Protein AF-A0A6A6Y4G5-F1 (afdb_monomer_lite)

Foldseek 3Di:
DPDDPPFDKDKAKFFDFDPPDDQQFAAFVKGGFGPDMDIDIDTDDDLVPDPPQDFFQVNCVFFVDHDDDDDFPDQALVQVLDDCSCVPGVQVVVQVVNCVRNVDPTDGALEAADADEEPPQNVDRNDMHTYPPPQNVVVVPDDQQHHYYWQSDVVTHDHDDRFAWFSADPVLLLCCCCFRHPVSVVVCVQLNVQVVCVVVVHPDPDDRDDDDDDDDDDDNDDDDHDDDDGGGVVVADPVQWDKTWHWHAGPHDPVRTDIGIITTGHDDDPDDD

Radius of gyration: 19.54 Å; chains: 1; bounding box: 45×50×66 Å

Sequence (273 aa):
MTAAAVLHQAVLRFGVPDTSISVEERGLYAFPANKDVEEFDFQLRDARTSPEILPGMAGLDAQGFAFVKHKSALQDSKDWLTGHNVEKTYIPEIEKLACEVTGGKRAVVMDASFRLKPADDQIQLDWYRRRGDAIDDQVALLPKNVTAVYGREVGAAIEPARQAHIDYTCQGMRDTARYRRQDIYDMCKKTMEAEDAVARGEKHSKEVPRYAAFSAWRPLSTVRRDPIAVCDSRSVKADDYAKVLYRAVSDITGSREYHLEAAWLSPPGEKSD

Structure (mmCIF, N/CA/C/O backbone):
data_AF-A0A6A6Y4G5-F1
#
_entry.id   AF-A0A6A6Y4G5-F1
#
loop_
_atom_site.group_PDB
_atom_site.id
_atom_site.type_symbol
_atom_site.label_atom_id
_atom_site.label_alt_id
_atom_site.label_comp_id
_atom_site.label_asym_id
_atom_site.label_entity_id
_atom_site.label_seq_id
_atom_site.pdbx_PDB_ins_code
_atom_site.Cartn_x
_atom_site.Cartn_y
_atom_site.Cartn_z
_atom_site.occupancy
_atom_site.B_iso_or_equiv
_atom_site.auth_seq_id
_atom_site.auth_comp_id
_atom_site.auth_asym_id
_atom_site.auth_atom_id
_atom_site.pdbx_PDB_model_num
ATOM 1 N N . MET A 1 1 ? -12.724 -12.710 -38.785 1.00 37.41 1 MET A N 1
ATOM 2 C CA . MET A 1 1 ? -11.515 -13.214 -38.105 1.00 37.41 1 MET A CA 1
ATOM 3 C C . MET A 1 1 ? -11.432 -12.523 -36.758 1.00 37.41 1 MET A C 1
ATOM 5 O O . MET A 1 1 ? -11.146 -11.335 -36.714 1.00 37.41 1 MET A O 1
ATOM 9 N N . THR A 1 2 ? -11.794 -13.211 -35.681 1.00 42.34 2 THR A N 1
ATOM 10 C CA . THR A 1 2 ? -11.554 -12.725 -34.318 1.00 42.34 2 THR A CA 1
ATOM 11 C C . THR A 1 2 ? -10.047 -12.720 -34.096 1.00 42.34 2 THR A C 1
ATOM 13 O O . THR A 1 2 ? -9.415 -13.764 -34.250 1.00 42.34 2 THR A O 1
ATOM 16 N N . ALA A 1 3 ? -9.461 -11.554 -33.818 1.00 45.66 3 ALA A N 1
ATOM 17 C CA . ALA A 1 3 ? -8.062 -11.475 -33.415 1.00 45.66 3 ALA A CA 1
ATOM 18 C C . ALA A 1 3 ? -7.845 -12.447 -32.247 1.00 45.66 3 ALA A C 1
ATOM 20 O O . ALA A 1 3 ? -8.633 -12.443 -31.299 1.00 45.66 3 ALA A O 1
ATOM 21 N N . ALA A 1 4 ? -6.839 -13.319 -32.348 1.00 53.00 4 ALA A N 1
ATOM 22 C CA . ALA A 1 4 ? -6.474 -14.197 -31.246 1.00 53.00 4 ALA A CA 1
ATOM 23 C C . ALA A 1 4 ? -6.226 -13.328 -30.005 1.00 53.00 4 ALA A C 1
ATOM 25 O O . ALA A 1 4 ? -5.526 -12.316 -30.093 1.00 53.00 4 ALA A O 1
ATOM 26 N N . ALA A 1 5 ? -6.847 -13.682 -28.878 1.00 60.88 5 ALA A N 1
ATOM 27 C CA . ALA A 1 5 ? -6.634 -12.965 -27.632 1.00 60.88 5 ALA A CA 1
ATOM 28 C C . ALA A 1 5 ? -5.136 -13.009 -27.303 1.00 60.88 5 ALA A C 1
ATOM 30 O O . ALA A 1 5 ? -4.550 -14.088 -27.221 1.00 60.88 5 ALA A O 1
ATOM 31 N N . VAL A 1 6 ? -4.507 -11.841 -27.163 1.00 62.28 6 VAL A N 1
ATOM 32 C CA . VAL A 1 6 ? -3.118 -11.759 -26.709 1.00 62.28 6 VAL A CA 1
ATOM 33 C C . VAL A 1 6 ? -3.096 -12.261 -25.270 1.00 62.28 6 VAL A C 1
ATOM 35 O O . VAL A 1 6 ? -3.632 -11.612 -24.374 1.00 62.28 6 VAL A O 1
ATOM 38 N N . LEU A 1 7 ? -2.511 -13.438 -25.058 1.00 67.88 7 LEU A N 1
ATOM 39 C CA . LEU A 1 7 ? -2.254 -13.956 -23.722 1.00 67.88 7 LEU A CA 1
ATOM 40 C C . LEU A 1 7 ? -1.047 -13.207 -23.165 1.00 67.88 7 LEU A C 1
ATOM 42 O O . LEU A 1 7 ? 0.076 -13.372 -23.638 1.00 67.88 7 LEU A O 1
ATOM 46 N N . HIS A 1 8 ? -1.292 -12.347 -22.184 1.00 79.56 8 HIS A N 1
ATOM 47 C CA . HIS A 1 8 ? -0.225 -11.719 -21.421 1.00 79.56 8 HIS A CA 1
ATOM 48 C C . HIS A 1 8 ? 0.288 -12.719 -20.379 1.00 79.56 8 HIS A C 1
ATOM 50 O O . HIS A 1 8 ? -0.502 -13.435 -19.769 1.00 79.56 8 HIS A O 1
ATOM 56 N N . GLN A 1 9 ? 1.601 -12.775 -20.181 1.00 84.88 9 GLN A N 1
ATOM 57 C CA . GLN A 1 9 ? 2.240 -13.599 -19.155 1.00 84.88 9 GLN A CA 1
ATOM 58 C C . GLN A 1 9 ? 3.035 -12.707 -18.206 1.00 84.88 9 GLN A C 1
ATOM 60 O O . GLN A 1 9 ? 3.539 -11.660 -18.620 1.00 84.88 9 GLN A O 1
ATOM 65 N N . ALA A 1 10 ? 3.130 -13.115 -16.946 1.00 86.81 10 ALA A N 1
ATOM 66 C CA . ALA A 1 10 ? 4.009 -12.501 -15.964 1.00 86.81 10 ALA A CA 1
ATOM 67 C C . ALA A 1 10 ? 4.611 -13.562 -15.051 1.00 86.81 10 ALA A C 1
ATOM 69 O O . ALA A 1 10 ? 3.960 -14.553 -14.731 1.00 86.81 10 ALA A O 1
ATOM 70 N N . VAL A 1 11 ? 5.831 -13.294 -14.601 1.00 89.00 11 VAL A N 1
ATOM 71 C CA . VAL A 1 11 ? 6.476 -14.044 -13.529 1.00 89.00 11 VAL A CA 1
ATOM 72 C C . VAL A 1 11 ? 6.072 -13.390 -12.212 1.00 89.00 11 VAL A C 1
ATOM 74 O O . VAL A 1 11 ? 6.372 -12.212 -11.997 1.00 89.00 11 VAL A O 1
ATOM 77 N N . LEU A 1 12 ? 5.370 -14.124 -11.350 1.00 89.12 12 LEU A N 1
ATOM 78 C CA . LEU A 1 12 ? 5.083 -13.685 -9.984 1.00 89.12 12 LEU A CA 1
ATOM 79 C C . LEU A 1 12 ? 6.076 -14.335 -9.030 1.00 89.12 12 LEU A C 1
ATOM 81 O O . LEU A 1 12 ? 6.267 -15.550 -9.065 1.00 89.12 12 LEU A O 1
ATOM 85 N N . ARG A 1 13 ? 6.682 -13.515 -8.170 1.00 91.62 13 ARG A N 1
ATOM 86 C CA . ARG A 1 13 ? 7.620 -13.961 -7.145 1.00 91.62 13 ARG A CA 1
ATOM 87 C C . ARG A 1 13 ? 6.932 -14.044 -5.789 1.00 91.62 13 ARG A C 1
ATOM 89 O O . ARG A 1 13 ? 6.281 -13.093 -5.348 1.00 91.62 13 ARG A O 1
ATOM 96 N N . PHE A 1 14 ? 7.135 -15.172 -5.131 1.00 92.25 14 PHE A N 1
ATOM 97 C CA . PHE A 1 14 ? 6.796 -15.425 -3.742 1.00 92.25 14 PHE A CA 1
ATOM 98 C C . PHE A 1 14 ? 8.095 -15.563 -2.957 1.00 92.25 14 PHE A C 1
ATOM 100 O O . PHE A 1 14 ? 9.066 -16.111 -3.468 1.00 92.25 14 PHE A O 1
ATOM 107 N N . GLY A 1 15 ? 8.139 -15.043 -1.739 1.00 89.38 15 GLY A N 1
ATOM 108 C CA . GLY A 1 15 ? 9.397 -14.791 -1.053 1.00 89.38 15 GLY A CA 1
ATOM 109 C C . GLY A 1 15 ? 9.270 -15.154 0.405 1.00 89.38 15 GLY A C 1
ATOM 110 O O . GLY A 1 15 ? 8.241 -14.898 1.036 1.00 89.38 15 GLY A O 1
ATOM 111 N N . VAL A 1 16 ? 10.329 -15.748 0.939 1.00 91.12 16 VAL A N 1
ATOM 112 C CA . VAL A 1 16 ? 10.482 -15.982 2.370 1.00 91.12 16 VAL A CA 1
ATOM 113 C C . VAL A 1 16 ? 11.289 -14.811 2.927 1.00 91.12 16 VAL A C 1
ATOM 115 O O . VAL A 1 16 ? 12.450 -14.647 2.539 1.00 91.12 16 VAL A O 1
ATOM 118 N N . PRO A 1 17 ? 10.715 -13.972 3.808 1.00 92.44 17 PRO A N 1
ATOM 119 C CA . PRO A 1 17 ? 11.427 -12.813 4.327 1.00 92.44 17 PRO A CA 1
ATOM 120 C C . PRO A 1 17 ? 12.627 -13.251 5.170 1.00 92.44 17 PRO A C 1
ATOM 122 O O . PRO A 1 17 ? 12.515 -14.139 6.020 1.00 92.44 17 PRO A O 1
ATOM 125 N N . ASP A 1 18 ? 13.775 -12.608 4.970 1.00 92.44 18 ASP A N 1
ATOM 126 C CA . ASP A 1 18 ? 14.923 -12.773 5.855 1.00 92.44 18 ASP A CA 1
ATOM 127 C C . ASP A 1 18 ? 14.685 -12.017 7.167 1.00 92.44 18 ASP A C 1
ATOM 129 O O . ASP A 1 18 ? 14.734 -10.787 7.235 1.00 92.44 18 ASP A O 1
ATOM 133 N N . THR A 1 19 ? 14.407 -12.776 8.225 1.00 89.81 19 THR A N 1
ATOM 134 C CA . THR A 1 19 ? 14.166 -12.250 9.572 1.00 89.81 19 THR A CA 1
ATOM 135 C C . THR A 1 19 ? 15.447 -12.065 10.385 1.00 89.81 19 THR A C 1
ATOM 137 O O . THR A 1 19 ? 15.359 -11.691 11.554 1.00 89.81 19 THR A O 1
ATOM 140 N N . SER A 1 20 ? 16.626 -12.360 9.824 1.00 93.06 20 SER A N 1
ATOM 141 C CA . SER A 1 20 ? 17.906 -12.173 10.521 1.00 93.06 20 SER A CA 1
ATOM 142 C C . SER A 1 20 ? 18.299 -10.698 10.648 1.00 93.06 20 SER A C 1
ATOM 144 O O . SER A 1 20 ? 19.000 -10.333 11.590 1.00 93.06 20 SER A O 1
ATOM 146 N N . ILE A 1 21 ? 17.799 -9.847 9.747 1.00 91.62 21 ILE A N 1
ATOM 147 C CA . ILE A 1 21 ? 18.033 -8.403 9.745 1.00 91.62 21 ILE A CA 1
ATOM 148 C C . ILE A 1 21 ? 16.872 -7.708 10.452 1.00 91.62 21 ILE A C 1
ATOM 150 O O . ILE A 1 21 ? 15.707 -7.812 10.044 1.00 91.62 21 ILE A O 1
ATOM 154 N N . SER A 1 22 ? 17.177 -6.950 11.504 1.00 94.38 22 SER A N 1
ATOM 155 C CA . SER A 1 22 ? 16.136 -6.268 12.268 1.00 94.38 22 SER A CA 1
ATOM 156 C C . SER A 1 22 ? 15.461 -5.159 11.452 1.00 94.38 22 SER A C 1
ATOM 158 O O . SER A 1 22 ? 16.017 -4.600 10.507 1.00 94.38 22 SER A O 1
ATOM 160 N N . VAL A 1 23 ? 14.230 -4.797 11.824 1.00 95.06 23 VAL A N 1
ATOM 161 C CA . VAL A 1 23 ? 13.524 -3.654 11.215 1.00 95.06 23 VAL A CA 1
ATOM 162 C C . VAL A 1 23 ? 14.280 -2.331 11.394 1.00 95.06 23 VAL A C 1
ATOM 164 O O . VAL A 1 23 ? 14.194 -1.464 10.530 1.00 95.06 23 VAL A O 1
ATOM 167 N N . GLU A 1 24 ? 15.079 -2.210 12.456 1.00 94.75 24 GLU A N 1
ATOM 168 C CA . GLU A 1 24 ? 15.862 -1.010 12.770 1.00 94.75 24 GLU A CA 1
ATOM 169 C C . GLU A 1 24 ? 17.101 -0.832 11.891 1.00 94.75 24 GLU A C 1
ATOM 171 O O . GLU A 1 24 ? 17.617 0.275 11.760 1.00 94.75 24 GLU A O 1
ATOM 176 N N . GLU A 1 25 ? 17.577 -1.899 11.256 1.00 94.69 25 GLU A N 1
ATOM 177 C CA . GLU A 1 25 ? 18.723 -1.851 10.339 1.00 94.69 25 GLU A CA 1
ATOM 178 C C . GLU A 1 25 ? 18.313 -1.528 8.896 1.00 94.69 25 GLU A C 1
ATOM 180 O O . GLU A 1 25 ? 19.158 -1.255 8.038 1.00 94.69 25 GLU A O 1
ATOM 185 N N . ARG A 1 26 ? 17.007 -1.544 8.617 1.00 94.44 26 ARG A N 1
ATOM 186 C CA . ARG A 1 26 ? 16.435 -1.328 7.288 1.00 94.44 26 ARG A CA 1
ATOM 187 C C . ARG A 1 26 ? 16.037 0.133 7.080 1.00 94.44 26 ARG A C 1
ATOM 189 O O . ARG A 1 26 ? 15.746 0.866 8.027 1.00 94.44 26 ARG A O 1
ATOM 196 N N . GLY A 1 27 ? 16.026 0.563 5.823 1.00 91.88 27 GLY A N 1
ATOM 197 C CA . GLY A 1 27 ? 15.558 1.892 5.428 1.00 91.88 27 GLY A CA 1
ATOM 198 C C . GLY A 1 27 ? 14.057 2.085 5.666 1.00 91.88 27 GLY A C 1
ATOM 199 O O . GLY A 1 27 ? 13.301 1.134 5.896 1.00 91.88 27 GLY A O 1
ATOM 200 N N . LEU A 1 28 ? 13.598 3.328 5.580 1.00 90.19 28 LEU A N 1
ATOM 201 C CA . LEU A 1 28 ? 12.183 3.677 5.598 1.00 90.19 28 LEU A CA 1
ATOM 202 C C . LEU A 1 28 ? 11.448 2.969 4.450 1.00 90.19 28 LEU A C 1
ATOM 204 O O . LEU A 1 28 ? 11.898 2.942 3.301 1.00 90.19 28 LEU A O 1
ATOM 208 N N . TYR A 1 29 ? 10.302 2.374 4.784 1.00 88.94 29 TYR A N 1
ATOM 209 C CA . TYR A 1 29 ? 9.449 1.588 3.885 1.00 88.94 29 TYR A CA 1
ATOM 210 C C . TYR A 1 29 ? 10.205 0.469 3.150 1.00 88.94 29 TYR A C 1
ATOM 212 O O . TYR A 1 29 ? 9.872 0.112 2.018 1.00 88.94 29 TYR A O 1
ATOM 220 N N . ALA A 1 30 ? 11.284 -0.051 3.739 1.00 89.69 30 ALA A N 1
ATOM 221 C CA . ALA A 1 30 ? 12.087 -1.110 3.151 1.00 89.69 30 ALA A CA 1
ATOM 222 C C . ALA A 1 30 ? 11.574 -2.488 3.567 1.00 89.69 30 ALA A C 1
ATOM 224 O O . ALA A 1 30 ? 11.529 -2.826 4.754 1.00 89.69 30 ALA A O 1
ATOM 225 N N . PHE A 1 31 ? 11.231 -3.301 2.573 1.00 88.94 31 PHE A N 1
ATOM 226 C CA . PHE A 1 31 ? 11.031 -4.727 2.774 1.00 88.94 31 PHE A CA 1
ATOM 227 C C . PHE A 1 31 ? 12.296 -5.398 3.339 1.00 88.94 31 PHE A C 1
ATOM 229 O O . PHE A 1 31 ? 13.399 -4.873 3.149 1.00 88.94 31 PHE A O 1
ATOM 236 N N . PRO A 1 32 ? 12.156 -6.530 4.053 1.00 92.06 32 PRO A N 1
ATOM 237 C CA . PRO A 1 32 ? 13.304 -7.385 4.321 1.00 92.06 32 PRO A CA 1
ATOM 238 C C . PRO A 1 32 ? 13.900 -7.902 3.003 1.00 92.06 32 PRO A C 1
ATOM 240 O O . PRO A 1 32 ? 13.229 -7.912 1.968 1.00 92.06 32 PRO A O 1
ATOM 243 N N . ALA A 1 33 ? 15.156 -8.342 3.060 1.00 92.50 33 ALA A N 1
ATOM 244 C CA . ALA A 1 33 ? 15.729 -9.154 1.994 1.00 92.50 33 ALA A CA 1
ATOM 245 C C . ALA A 1 33 ? 14.965 -10.485 1.870 1.00 92.50 33 ALA A C 1
ATOM 247 O O . ALA A 1 33 ? 14.187 -10.860 2.756 1.00 92.50 33 ALA A O 1
ATOM 248 N N . ASN A 1 34 ? 15.193 -11.214 0.782 1.00 91.94 34 ASN A N 1
ATOM 249 C CA . ASN A 1 34 ? 14.666 -12.562 0.631 1.00 91.94 34 ASN A CA 1
ATOM 250 C C . ASN A 1 34 ? 15.678 -13.565 1.180 1.00 91.94 34 ASN A C 1
ATOM 252 O O . ASN A 1 34 ? 16.825 -13.608 0.741 1.00 91.94 34 ASN A O 1
ATOM 256 N N . LYS A 1 35 ? 15.226 -14.415 2.100 1.00 91.75 35 LYS A N 1
ATOM 257 C CA . LYS A 1 35 ? 15.960 -15.624 2.475 1.00 91.75 35 LYS A CA 1
ATOM 258 C C . LYS A 1 35 ? 15.887 -16.666 1.361 1.00 91.75 35 LYS A C 1
ATOM 260 O O . LYS A 1 35 ? 16.860 -17.373 1.125 1.00 91.75 35 LYS A O 1
ATOM 265 N N . ASP A 1 36 ? 14.728 -16.754 0.715 1.00 91.31 36 ASP A N 1
ATOM 266 C CA . ASP A 1 36 ? 14.463 -17.635 -0.419 1.00 91.31 36 ASP A CA 1
ATOM 267 C C . ASP A 1 36 ? 13.354 -17.043 -1.298 1.00 91.31 36 ASP A C 1
ATOM 269 O O . ASP A 1 36 ? 12.565 -16.217 -0.818 1.00 91.31 36 ASP A O 1
ATOM 273 N N . VAL A 1 37 ? 13.292 -17.449 -2.567 1.00 91.56 37 VAL A N 1
ATOM 274 C CA . VAL A 1 37 ? 12.249 -17.031 -3.514 1.00 91.56 37 VAL A CA 1
ATOM 275 C C . VAL A 1 37 ? 11.801 -18.182 -4.402 1.00 91.56 37 VAL A C 1
ATOM 277 O O . VAL A 1 37 ? 12.603 -18.984 -4.869 1.00 91.56 37 VAL A O 1
ATOM 280 N N . GLU A 1 38 ? 10.517 -18.181 -4.729 1.00 92.75 38 GLU A N 1
ATOM 281 C CA . GLU A 1 38 ? 9.938 -19.035 -5.757 1.00 92.75 38 GLU A CA 1
ATOM 282 C C . GLU A 1 38 ? 9.230 -18.168 -6.796 1.00 92.75 38 GLU A C 1
ATOM 284 O O . GLU A 1 38 ? 8.468 -17.254 -6.469 1.00 92.75 38 GLU A O 1
ATOM 289 N N . GLU A 1 39 ? 9.497 -18.444 -8.066 1.00 92.19 39 GLU A N 1
ATOM 290 C CA . GLU A 1 39 ? 8.944 -17.708 -9.196 1.00 92.19 39 GLU A CA 1
ATOM 291 C C . GLU A 1 39 ? 8.059 -18.628 -10.031 1.00 92.19 39 GLU A C 1
ATOM 293 O O . GLU A 1 39 ? 8.426 -19.760 -10.343 1.00 92.19 39 GLU A O 1
ATOM 298 N N . PHE A 1 40 ? 6.886 -18.126 -10.403 1.00 90.12 40 PHE A N 1
ATOM 299 C CA . PHE A 1 40 ? 5.896 -18.885 -11.155 1.00 90.12 40 PHE A CA 1
ATOM 300 C C . PHE A 1 40 ? 5.409 -18.076 -12.350 1.00 90.12 40 PHE A C 1
ATOM 302 O O . PHE A 1 40 ? 5.093 -16.887 -12.229 1.00 90.12 40 PHE A O 1
ATOM 309 N N . ASP A 1 41 ? 5.291 -18.742 -13.495 1.00 90.75 41 ASP A N 1
ATOM 310 C CA . ASP A 1 41 ? 4.674 -18.175 -14.687 1.00 90.75 41 ASP A CA 1
ATOM 311 C C . ASP A 1 41 ? 3.148 -18.181 -14.559 1.00 90.75 41 ASP A C 1
ATOM 313 O O . ASP A 1 41 ? 2.509 -19.229 -14.443 1.00 90.75 41 ASP A O 1
ATOM 317 N N . PHE A 1 42 ? 2.544 -16.999 -14.650 1.00 87.12 42 PHE A N 1
ATOM 318 C CA . PHE A 1 42 ? 1.098 -16.824 -14.660 1.00 87.12 42 PHE A CA 1
ATOM 319 C C . PHE A 1 42 ? 0.615 -16.242 -15.980 1.00 87.12 42 PHE A C 1
ATOM 321 O O . PHE A 1 42 ? 1.175 -15.286 -16.521 1.00 87.12 42 PHE A O 1
ATOM 328 N N . GLN A 1 43 ? -0.505 -16.775 -16.467 1.00 88.25 43 GLN A N 1
ATOM 329 C CA . GLN A 1 43 ? -1.287 -16.104 -17.497 1.00 88.25 43 GLN A CA 1
ATOM 330 C C . GLN A 1 43 ? -2.088 -14.965 -16.865 1.00 88.25 43 GLN A C 1
ATOM 332 O O . GLN A 1 43 ? -2.899 -15.177 -15.961 1.00 88.25 43 GLN A O 1
ATOM 337 N N . LEU A 1 44 ? -1.881 -13.753 -17.368 1.00 87.75 44 LEU A N 1
ATOM 338 C CA . LEU A 1 44 ? -2.609 -12.569 -16.947 1.00 87.75 44 LEU A CA 1
ATOM 339 C C . LEU A 1 44 ? -3.917 -12.434 -17.726 1.00 87.75 44 LEU A C 1
ATOM 341 O O . LEU A 1 44 ? -3.962 -12.561 -18.952 1.00 87.75 44 LEU A O 1
ATOM 345 N N . ARG A 1 45 ? -4.983 -12.097 -16.999 1.00 87.50 45 ARG A N 1
ATOM 346 C CA . ARG A 1 45 ? -6.277 -11.710 -17.570 1.00 87.50 45 ARG A C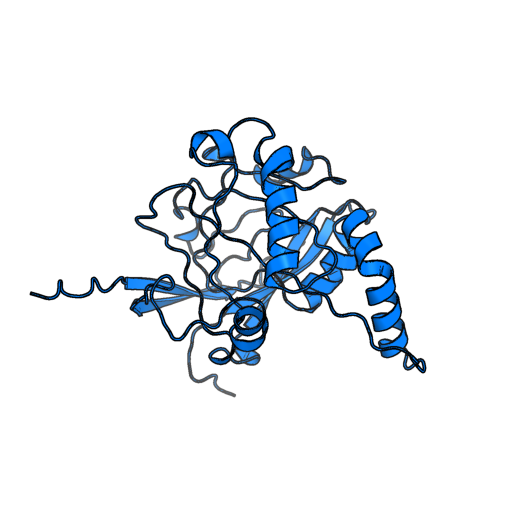A 1
ATOM 347 C C . ARG A 1 45 ? -6.361 -10.190 -17.637 1.00 87.50 45 ARG A C 1
ATOM 349 O O . ARG A 1 45 ? -6.011 -9.503 -16.680 1.00 87.50 45 ARG A O 1
ATOM 356 N N . ASP A 1 46 ? -6.859 -9.653 -18.748 1.00 88.19 46 ASP A N 1
ATOM 357 C CA . ASP A 1 46 ? -7.060 -8.210 -18.874 1.00 88.19 46 ASP A CA 1
ATOM 358 C C . ASP A 1 46 ? -8.242 -7.748 -18.010 1.00 88.19 46 ASP A C 1
ATOM 360 O O . ASP A 1 46 ? -9.414 -7.876 -18.389 1.00 88.19 46 ASP A O 1
ATOM 364 N N . ALA A 1 47 ? -7.916 -7.153 -16.860 1.00 87.88 47 ALA A N 1
ATOM 365 C CA . ALA A 1 47 ? -8.878 -6.629 -15.898 1.00 87.88 47 ALA A CA 1
ATOM 366 C C . ALA A 1 47 ? -9.864 -5.609 -16.499 1.00 87.88 47 ALA A C 1
ATOM 368 O O . ALA A 1 47 ? -10.979 -5.465 -16.008 1.00 87.88 47 ALA A O 1
ATOM 369 N N . ARG A 1 48 ? -9.504 -4.927 -17.595 1.00 85.12 48 ARG A N 1
ATOM 370 C CA . ARG A 1 48 ? -10.367 -3.926 -18.253 1.00 85.12 48 ARG A CA 1
ATOM 371 C C . ARG A 1 48 ? -11.566 -4.550 -18.964 1.00 85.12 48 ARG A C 1
ATOM 373 O O . ARG A 1 48 ? -12.520 -3.837 -19.284 1.00 85.12 48 ARG A O 1
ATOM 380 N N . THR A 1 49 ? -11.477 -5.845 -19.261 1.00 87.44 49 THR A N 1
ATOM 381 C CA . THR A 1 49 ? -12.463 -6.604 -20.044 1.00 87.44 49 THR A CA 1
ATOM 382 C C . THR A 1 49 ? -13.017 -7.819 -19.305 1.00 87.44 49 THR A C 1
ATOM 384 O O . THR A 1 49 ? -13.946 -8.447 -19.803 1.00 87.44 49 THR A O 1
ATOM 387 N N . SER A 1 50 ? -12.473 -8.149 -18.129 1.00 88.12 50 SER A N 1
ATOM 388 C CA . SER A 1 50 ? -12.900 -9.320 -17.365 1.00 88.12 50 SER A CA 1
ATOM 389 C C . SER A 1 50 ? -14.295 -9.110 -16.760 1.00 88.12 50 SER A C 1
ATOM 391 O O . SER A 1 50 ? -14.472 -8.172 -15.979 1.00 88.12 50 SER A O 1
ATOM 393 N N . PRO A 1 51 ? -15.279 -9.979 -17.057 1.00 88.88 51 PRO A N 1
ATOM 394 C CA . PRO A 1 51 ? -16.605 -9.915 -16.442 1.00 88.88 51 PRO A CA 1
ATOM 395 C C . PRO A 1 51 ? -16.624 -10.445 -14.998 1.00 88.88 51 PRO A C 1
ATOM 397 O O . PRO A 1 51 ? -17.627 -10.293 -14.310 1.00 88.88 51 PRO A O 1
ATOM 400 N N . GLU A 1 52 ? -15.541 -11.081 -14.540 1.00 90.31 52 GLU A N 1
ATOM 401 C CA . GLU A 1 52 ? -15.435 -11.687 -13.203 1.00 90.31 52 GLU A CA 1
ATOM 402 C C . GLU A 1 52 ? -15.051 -10.678 -12.108 1.00 90.31 52 GLU A C 1
ATOM 404 O O . GLU A 1 52 ? -15.108 -11.000 -10.921 1.00 90.31 52 GLU A O 1
ATOM 409 N N . ILE A 1 53 ? -14.627 -9.469 -12.492 1.00 92.50 53 ILE A N 1
ATOM 410 C CA . ILE A 1 53 ? -14.249 -8.417 -11.546 1.00 92.50 53 ILE A CA 1
ATOM 411 C C . ILE A 1 53 ? -15.507 -7.661 -11.134 1.00 92.50 53 ILE A C 1
ATOM 413 O O . ILE A 1 53 ? -16.157 -7.002 -11.950 1.00 92.50 53 ILE A O 1
ATOM 417 N N . LEU A 1 54 ? -15.829 -7.731 -9.848 1.00 94.69 54 LEU A N 1
ATOM 418 C CA . LEU A 1 54 ? -16.920 -6.980 -9.255 1.00 94.69 54 LEU A CA 1
ATOM 419 C C . LEU A 1 54 ? -16.551 -5.486 -9.186 1.00 94.69 54 LEU A C 1
ATOM 421 O O . LEU A 1 54 ? -15.406 -5.127 -8.894 1.00 94.69 54 LEU A O 1
ATOM 425 N N . PRO A 1 55 ? -17.503 -4.578 -9.453 1.00 92.81 55 PRO A N 1
ATOM 426 C CA . PRO A 1 55 ? -17.233 -3.150 -9.430 1.00 92.81 55 PRO A CA 1
ATOM 427 C C . PRO A 1 55 ? -17.251 -2.589 -8.003 1.00 92.81 55 PRO A C 1
ATOM 429 O O . PRO A 1 55 ? -17.930 -3.103 -7.112 1.00 92.81 55 PRO A O 1
ATOM 432 N N . GLY A 1 56 ? -16.577 -1.452 -7.822 1.00 94.06 56 GLY A N 1
ATOM 433 C CA . GLY A 1 56 ? -16.722 -0.608 -6.636 1.00 94.06 56 GLY A CA 1
ATOM 434 C C . GLY A 1 56 ? -16.467 -1.333 -5.314 1.00 94.06 56 GLY A C 1
ATOM 435 O O . GLY A 1 56 ? -15.606 -2.205 -5.223 1.00 94.06 56 GLY A O 1
ATOM 436 N N . MET A 1 57 ? -17.253 -0.987 -4.292 1.00 94.69 57 MET A N 1
ATOM 437 C CA . MET A 1 57 ? -17.167 -1.621 -2.975 1.00 94.69 57 MET A CA 1
ATOM 438 C C . MET A 1 57 ? -17.377 -3.143 -3.011 1.00 94.69 57 MET A C 1
ATOM 440 O O . MET A 1 57 ? -16.750 -3.843 -2.230 1.00 94.69 57 MET A O 1
ATOM 444 N N . ALA A 1 58 ? -18.195 -3.682 -3.923 1.00 95.25 58 ALA A N 1
ATOM 445 C CA . ALA A 1 58 ? -18.400 -5.131 -3.999 1.00 95.25 58 ALA A CA 1
ATOM 446 C C . ALA A 1 58 ? -17.107 -5.877 -4.376 1.00 95.25 58 ALA A C 1
ATOM 448 O O . ALA A 1 58 ? -16.825 -6.929 -3.811 1.00 95.25 58 ALA A O 1
ATOM 449 N N . GLY A 1 59 ? -16.302 -5.319 -5.288 1.00 96.25 59 GLY A N 1
ATOM 450 C CA . GLY A 1 59 ? -14.975 -5.855 -5.608 1.00 96.25 59 GLY A CA 1
ATOM 451 C C . GLY A 1 59 ? -13.977 -5.667 -4.476 1.00 96.25 59 GLY A C 1
ATOM 452 O O . GLY A 1 59 ? -13.282 -6.610 -4.107 1.00 96.25 59 GLY A O 1
ATOM 453 N N . LEU A 1 60 ? -13.949 -4.479 -3.868 1.00 95.50 60 LEU A N 1
ATOM 454 C CA . LEU A 1 60 ? -13.049 -4.202 -2.746 1.00 95.50 60 LEU A CA 1
ATOM 455 C C . LEU A 1 60 ? -13.304 -5.134 -1.551 1.00 95.50 60 LEU A C 1
ATOM 457 O O . LEU A 1 60 ? -12.349 -5.649 -0.982 1.00 95.50 60 LEU A O 1
ATOM 461 N N . ASP A 1 61 ? -14.568 -5.375 -1.204 1.00 94.44 61 ASP A N 1
ATOM 462 C CA . ASP A 1 61 ? -14.965 -6.214 -0.067 1.00 94.44 61 ASP A CA 1
ATOM 463 C C . ASP A 1 61 ? -14.779 -7.709 -0.359 1.00 94.44 61 ASP A C 1
ATOM 465 O O . ASP A 1 61 ? -14.198 -8.435 0.445 1.00 94.44 61 ASP A O 1
ATOM 469 N N . ALA A 1 62 ? -15.225 -8.180 -1.529 1.00 95.06 62 ALA A N 1
ATOM 470 C CA . ALA A 1 62 ? -15.214 -9.608 -1.833 1.00 95.06 62 ALA A CA 1
ATOM 471 C C . ALA A 1 62 ? -13.900 -10.102 -2.448 1.00 95.06 62 ALA A C 1
ATOM 473 O O . ALA A 1 62 ? -13.533 -11.242 -2.204 1.00 95.06 62 ALA A O 1
ATOM 474 N N . GLN A 1 63 ? -13.224 -9.299 -3.273 1.00 96.12 63 GLN A N 1
ATOM 475 C CA . GLN A 1 63 ? -12.041 -9.718 -4.043 1.00 96.12 63 GLN A CA 1
ATOM 476 C C . GLN A 1 63 ? -10.762 -8.995 -3.610 1.00 96.12 63 GLN A C 1
ATOM 478 O O . GLN A 1 63 ? -9.679 -9.352 -4.068 1.00 96.12 63 GLN A O 1
ATOM 483 N N . GLY A 1 64 ? -10.864 -7.976 -2.750 1.00 94.62 64 GLY A N 1
ATOM 484 C CA . GLY A 1 64 ? -9.728 -7.168 -2.298 1.00 94.62 64 GLY A CA 1
ATOM 485 C C . GLY A 1 64 ? -9.273 -6.097 -3.295 1.00 94.62 64 GLY A C 1
ATOM 486 O O . GLY A 1 64 ? -8.335 -5.358 -3.008 1.00 94.62 64 GLY A O 1
ATOM 487 N N . PHE A 1 65 ? -9.922 -5.975 -4.457 1.00 95.62 65 PHE A N 1
ATOM 488 C CA . PHE A 1 65 ? -9.605 -4.955 -5.456 1.00 95.62 65 PHE A CA 1
ATOM 489 C C . PHE A 1 65 ? -10.829 -4.599 -6.306 1.00 95.62 65 PHE A C 1
ATOM 491 O O . PHE A 1 65 ? -11.764 -5.379 -6.453 1.00 95.62 65 PHE A O 1
ATOM 498 N N . ALA A 1 66 ? -10.802 -3.415 -6.916 1.00 94.50 66 ALA A N 1
ATOM 499 C CA . ALA A 1 66 ? -11.790 -3.008 -7.905 1.00 94.50 66 ALA A CA 1
ATOM 500 C C . ALA A 1 66 ? -11.115 -2.261 -9.054 1.00 94.50 66 ALA A C 1
ATOM 502 O O . ALA A 1 66 ? -10.163 -1.505 -8.855 1.00 94.50 66 ALA A O 1
ATOM 503 N N . PHE A 1 67 ? -11.639 -2.446 -10.266 1.00 93.75 67 PHE A N 1
ATOM 504 C CA . PHE A 1 67 ? -11.204 -1.688 -11.432 1.00 93.75 67 PHE A CA 1
ATOM 505 C C . PHE A 1 67 ? -12.128 -0.489 -11.662 1.00 93.75 67 PHE A C 1
ATOM 507 O O . PHE A 1 67 ? -13.340 -0.645 -11.818 1.00 93.75 67 PHE A O 1
ATOM 514 N N . VAL A 1 68 ? -11.554 0.714 -11.719 1.00 93.19 68 VAL A N 1
ATOM 515 C CA . VAL A 1 68 ? -12.311 1.964 -11.859 1.00 93.19 68 VAL A CA 1
ATOM 516 C C . VAL A 1 68 ? -11.857 2.707 -13.111 1.00 93.19 68 VAL A C 1
ATOM 518 O O . VAL A 1 68 ? -10.691 3.071 -13.258 1.00 93.19 68 VAL A O 1
ATOM 521 N N . LYS A 1 69 ? -12.794 2.960 -14.032 1.00 92.75 69 LYS A N 1
ATOM 522 C CA . LYS A 1 69 ? -12.549 3.831 -15.188 1.00 92.75 69 LYS A CA 1
ATOM 523 C C . LYS A 1 69 ? -12.665 5.281 -14.737 1.00 92.75 69 LYS A C 1
ATOM 525 O O . LYS A 1 69 ? -13.769 5.768 -14.525 1.00 92.75 69 LYS A O 1
ATOM 530 N N . HIS A 1 70 ? -11.529 5.962 -14.620 1.00 94.19 70 HIS A N 1
ATOM 531 C CA . HIS A 1 70 ? -11.483 7.338 -14.132 1.00 94.19 70 HIS A CA 1
ATOM 532 C C . HIS A 1 70 ? -10.574 8.234 -14.978 1.00 94.19 70 HIS A C 1
ATOM 534 O O . HIS A 1 70 ? -9.403 7.919 -15.226 1.00 94.19 70 HIS A O 1
ATOM 540 N N . LYS A 1 71 ? -11.096 9.387 -15.404 1.00 94.75 71 LYS A N 1
ATOM 541 C CA . LYS A 1 71 ? -10.341 10.402 -16.147 1.00 94.75 71 LYS A CA 1
ATOM 542 C C . LYS A 1 71 ? -9.889 11.495 -15.178 1.00 94.75 71 LYS A C 1
ATOM 544 O O . LYS A 1 71 ? -10.728 12.219 -14.661 1.00 94.75 71 LYS A O 1
ATOM 549 N N . SER A 1 72 ? -8.577 11.617 -14.967 1.00 95.56 72 SER A N 1
ATOM 550 C CA . SER A 1 72 ? -8.029 12.677 -14.113 1.00 95.56 72 SER A CA 1
ATOM 551 C C . SER A 1 72 ? -7.994 14.030 -14.810 1.00 95.56 72 SER A C 1
ATOM 553 O O . SER A 1 72 ? -7.967 14.103 -16.037 1.00 95.56 72 SER A O 1
ATOM 555 N N . ALA A 1 73 ? -7.942 15.107 -14.038 1.00 95.38 73 ALA A N 1
ATOM 556 C CA . ALA A 1 73 ? -7.536 16.409 -14.545 1.00 95.38 73 ALA A CA 1
ATOM 557 C C . ALA A 1 73 ? -6.089 16.403 -15.084 1.00 95.38 73 ALA A C 1
ATOM 559 O O . ALA A 1 73 ? -5.808 17.112 -16.048 1.00 95.38 73 ALA A O 1
ATOM 560 N N . LEU A 1 74 ? -5.197 15.573 -14.526 1.00 94.12 74 LEU A N 1
ATOM 561 C CA . LEU A 1 74 ? -3.842 15.372 -15.048 1.00 94.12 74 LEU A CA 1
ATOM 562 C C . LEU A 1 74 ? -3.875 14.318 -16.163 1.00 94.12 74 LEU A C 1
ATOM 564 O O . LEU A 1 74 ? -4.368 13.203 -15.969 1.00 94.12 74 LEU A O 1
ATOM 568 N N . GLN A 1 75 ? -3.391 14.674 -17.354 1.00 87.69 75 GLN A N 1
ATOM 569 C CA . GLN A 1 75 ? -3.482 13.820 -18.547 1.00 87.69 75 GLN A CA 1
ATOM 570 C C . GLN A 1 75 ? -2.116 13.566 -19.188 1.00 87.69 75 GLN A C 1
ATOM 572 O O . GLN A 1 75 ? -1.862 12.435 -19.601 1.00 87.69 75 GLN A O 1
ATOM 577 N N . ASP A 1 76 ? -1.227 14.563 -19.250 1.00 86.94 76 ASP A N 1
ATOM 578 C CA . ASP A 1 76 ? 0.125 14.359 -19.770 1.00 86.94 76 ASP A CA 1
ATOM 579 C C . ASP A 1 76 ? 1.021 13.756 -18.684 1.00 86.94 76 ASP A C 1
ATOM 581 O O . ASP A 1 76 ? 1.051 14.234 -17.553 1.00 86.94 76 ASP A O 1
ATOM 585 N N . SER A 1 77 ? 1.799 12.731 -19.043 1.00 80.00 77 SER A N 1
ATOM 586 C CA . SER A 1 77 ? 2.885 12.163 -18.232 1.00 80.00 77 SER A CA 1
ATOM 587 C C . SER A 1 77 ? 3.763 13.214 -17.525 1.00 80.00 77 SER A C 1
ATOM 589 O O . SER A 1 77 ? 4.151 13.008 -16.375 1.00 80.00 77 SER A O 1
ATOM 591 N N . LYS A 1 78 ? 4.039 14.355 -18.170 1.00 85.56 78 LYS A N 1
ATOM 592 C CA . LYS A 1 78 ? 4.844 15.450 -17.609 1.00 85.56 78 LYS A CA 1
ATOM 593 C C . LYS A 1 78 ? 4.118 16.212 -16.505 1.00 85.56 78 LYS A C 1
ATOM 595 O O . LYS A 1 78 ? 4.767 16.655 -15.557 1.00 85.56 78 LYS A O 1
ATOM 600 N N . ASP A 1 79 ? 2.795 16.335 -16.589 1.00 90.88 79 ASP A N 1
ATOM 601 C CA . ASP A 1 79 ? 1.997 17.056 -15.594 1.00 90.88 79 ASP A CA 1
ATOM 602 C C . ASP A 1 79 ? 2.103 16.392 -14.222 1.00 90.88 79 ASP A C 1
ATOM 604 O O . ASP A 1 79 ? 2.168 17.085 -13.208 1.00 90.88 79 ASP A O 1
ATOM 608 N N . TRP A 1 80 ? 2.175 15.057 -14.192 1.00 92.31 80 TRP A N 1
ATOM 609 C CA . TRP A 1 80 ? 2.317 14.270 -12.965 1.00 92.31 80 TRP A CA 1
ATOM 610 C C . TRP A 1 80 ? 3.614 14.571 -12.215 1.00 92.31 80 TRP A C 1
ATOM 612 O O . TRP A 1 80 ? 3.630 14.592 -10.988 1.00 92.31 80 TRP A O 1
ATOM 622 N N . LEU A 1 81 ? 4.699 14.815 -12.949 1.00 91.50 81 LEU A N 1
ATOM 623 C CA . LEU A 1 81 ? 6.033 15.015 -12.381 1.00 91.50 81 LEU A CA 1
ATOM 624 C C . LEU A 1 81 ? 6.345 16.495 -12.116 1.00 91.50 81 LEU A C 1
ATOM 626 O O . LEU A 1 81 ? 7.386 16.811 -11.544 1.00 91.50 81 LEU A O 1
ATOM 630 N N . THR A 1 82 ? 5.450 17.407 -12.505 1.00 90.38 82 THR A N 1
ATOM 631 C CA . THR A 1 82 ? 5.695 18.849 -12.436 1.00 90.38 82 THR A CA 1
ATOM 632 C C . THR A 1 82 ? 5.177 19.453 -11.134 1.00 90.38 82 THR A C 1
ATOM 634 O O . THR A 1 82 ? 3.982 19.405 -10.830 1.00 90.38 82 THR A O 1
ATOM 637 N N . GLY A 1 83 ? 6.083 20.097 -10.391 1.00 91.12 83 GLY A N 1
ATOM 638 C CA . GLY A 1 83 ? 5.761 20.905 -9.216 1.00 91.12 83 GLY A CA 1
ATOM 639 C C . GLY A 1 83 ? 4.857 20.178 -8.218 1.00 91.12 83 GLY A C 1
ATOM 640 O O . GLY A 1 83 ? 5.139 19.054 -7.806 1.00 91.12 83 GLY A O 1
ATOM 641 N N . HIS A 1 84 ? 3.751 20.834 -7.859 1.00 93.19 84 HIS A N 1
ATOM 642 C CA . HIS A 1 84 ? 2.788 20.351 -6.864 1.00 93.19 84 HIS A CA 1
ATOM 643 C C . HIS A 1 84 ? 1.449 19.917 -7.476 1.00 93.19 84 HIS A C 1
ATOM 645 O O . HIS A 1 84 ? 0.400 20.041 -6.841 1.00 93.19 84 HIS A O 1
ATOM 651 N N . ASN A 1 85 ? 1.448 19.487 -8.741 1.00 95.62 85 ASN A N 1
ATOM 652 C CA . ASN A 1 85 ? 0.216 19.117 -9.440 1.00 95.62 85 ASN A CA 1
ATOM 653 C C . ASN A 1 85 ? -0.477 17.917 -8.784 1.00 95.62 85 ASN A C 1
ATOM 655 O O . ASN A 1 85 ? -1.701 17.923 -8.644 1.00 95.62 85 ASN A O 1
ATOM 659 N N . VAL A 1 86 ? 0.293 16.922 -8.333 1.00 95.50 86 VAL A N 1
ATOM 660 C CA . VAL A 1 86 ? -0.244 15.769 -7.597 1.00 95.50 86 VAL A CA 1
ATOM 661 C C . VAL A 1 86 ? -0.932 16.230 -6.322 1.00 95.50 86 VAL A C 1
ATOM 663 O O . VAL A 1 86 ? -2.088 15.894 -6.094 1.00 95.50 86 VAL A O 1
ATOM 666 N N . GLU A 1 87 ? -0.255 17.048 -5.526 1.00 95.12 87 GLU A N 1
ATOM 667 C CA . GLU A 1 87 ? -0.747 17.528 -4.241 1.00 95.12 87 GLU A CA 1
ATOM 668 C C . GLU A 1 87 ? -1.993 18.392 -4.388 1.00 95.12 87 GLU A C 1
ATOM 670 O O . GLU A 1 87 ? -2.956 18.223 -3.646 1.00 95.12 87 GLU A O 1
ATOM 675 N N . LYS A 1 88 ? -1.984 19.319 -5.349 1.00 96.06 88 LYS A N 1
ATOM 676 C CA . LYS A 1 88 ? -3.056 20.307 -5.517 1.00 96.06 88 LYS A CA 1
ATOM 677 C C . LYS A 1 88 ? -4.250 19.788 -6.310 1.00 96.06 88 LYS A C 1
ATOM 679 O O . LYS A 1 88 ? -5.338 20.335 -6.164 1.00 96.06 88 LYS A O 1
ATOM 684 N N . THR A 1 89 ? -4.047 18.784 -7.161 1.00 96.88 89 THR A N 1
ATOM 685 C CA . THR A 1 89 ? -5.068 18.326 -8.114 1.00 96.88 89 THR A CA 1
ATOM 686 C C . THR A 1 89 ? -5.413 16.862 -7.906 1.00 96.88 89 THR A C 1
ATOM 688 O O . THR A 1 89 ? -6.574 16.532 -7.684 1.00 96.88 89 THR A O 1
ATOM 691 N N . TYR A 1 90 ? -4.419 15.974 -7.956 1.00 96.88 90 TYR A N 1
ATOM 692 C CA . TYR A 1 90 ? -4.680 14.536 -7.979 1.00 96.88 90 TYR A CA 1
ATOM 693 C C . TYR A 1 90 ? -5.069 13.962 -6.615 1.00 96.88 90 TYR A C 1
ATOM 695 O O . TYR A 1 90 ? -5.957 13.121 -6.548 1.00 96.88 90 TYR A O 1
ATOM 703 N N . ILE A 1 91 ? -4.450 14.420 -5.525 1.00 97.31 91 ILE A N 1
ATOM 704 C CA . ILE A 1 91 ? -4.790 13.958 -4.174 1.00 97.31 91 ILE A CA 1
ATOM 705 C C . ILE A 1 91 ? -6.266 14.253 -3.847 1.00 97.31 91 ILE A C 1
ATOM 707 O O . ILE A 1 91 ? -6.989 13.291 -3.581 1.00 97.31 91 ILE A O 1
ATOM 711 N N . PRO A 1 92 ? -6.769 15.501 -3.971 1.00 97.88 92 PRO A N 1
ATOM 712 C CA . PRO A 1 92 ? -8.192 15.780 -3.759 1.00 97.88 92 PRO A CA 1
ATOM 713 C C . PRO A 1 92 ? -9.114 14.980 -4.690 1.00 97.88 92 PRO A C 1
ATOM 715 O O . PRO A 1 92 ? -10.202 14.558 -4.299 1.00 97.88 92 PRO A O 1
ATOM 718 N N . GLU A 1 93 ? -8.683 14.757 -5.936 1.00 97.94 93 GLU A N 1
ATOM 719 C CA . GLU A 1 93 ? -9.423 13.955 -6.911 1.00 97.94 93 GLU A CA 1
ATOM 720 C C . GLU A 1 93 ? -9.559 12.490 -6.465 1.00 97.94 93 GLU A C 1
ATOM 722 O O . GLU A 1 93 ? -10.650 11.925 -6.554 1.00 97.94 93 GLU A O 1
ATOM 727 N N . ILE A 1 94 ? -8.487 11.885 -5.947 1.00 97.81 94 ILE A N 1
ATOM 728 C CA . ILE A 1 94 ? -8.489 10.500 -5.463 1.00 97.81 94 ILE A CA 1
ATOM 729 C C . ILE A 1 94 ? -9.240 10.350 -4.142 1.00 97.81 94 ILE A C 1
ATOM 731 O O . ILE A 1 94 ? -9.939 9.355 -3.972 1.00 97.81 94 ILE A O 1
ATOM 735 N N . GLU A 1 95 ? -9.183 11.325 -3.236 1.00 97.94 95 GLU A N 1
ATOM 736 C CA . GLU A 1 95 ? -9.995 11.304 -2.009 1.00 97.94 95 GLU A CA 1
ATOM 737 C C . GLU A 1 95 ? -11.492 11.321 -2.331 1.00 97.94 95 GLU A C 1
ATOM 739 O O . GLU A 1 95 ? -12.276 10.550 -1.763 1.00 97.94 95 GLU A O 1
ATOM 744 N N . LYS A 1 96 ? -11.890 12.150 -3.303 1.00 98.25 96 LYS A N 1
ATOM 745 C CA . LYS A 1 96 ? -13.263 12.175 -3.808 1.00 98.25 96 LYS A CA 1
ATOM 746 C C . LYS A 1 96 ? -13.638 10.845 -4.465 1.00 98.25 96 LYS A C 1
ATOM 748 O O . LYS A 1 96 ? -14.672 10.276 -4.119 1.00 98.25 96 LYS A O 1
ATOM 753 N N . LEU A 1 97 ? -12.796 10.334 -5.366 1.00 97.75 97 LEU A N 1
ATOM 754 C CA . LEU A 1 97 ? -13.041 9.064 -6.052 1.00 97.75 97 LEU A CA 1
ATOM 755 C C . LEU A 1 97 ? -13.162 7.901 -5.062 1.00 97.75 97 LEU A C 1
ATOM 757 O O . LEU A 1 97 ? -14.052 7.068 -5.199 1.00 97.75 97 LEU A O 1
ATOM 761 N N . ALA A 1 98 ? -12.304 7.853 -4.041 1.00 97.12 98 ALA A N 1
ATOM 762 C CA . ALA A 1 98 ? -12.359 6.835 -3.002 1.00 97.12 98 ALA A CA 1
ATOM 763 C C . ALA A 1 98 ? -13.717 6.855 -2.290 1.00 97.12 98 ALA A C 1
ATOM 765 O O . ALA A 1 98 ? -14.334 5.802 -2.139 1.00 97.12 98 ALA A O 1
ATOM 766 N N . CYS A 1 99 ? -14.231 8.034 -1.923 1.00 97.25 99 CYS A N 1
ATOM 767 C CA . CYS A 1 99 ? -15.572 8.170 -1.349 1.00 97.25 99 CYS A CA 1
ATOM 768 C C . CYS A 1 99 ? -16.673 7.687 -2.313 1.00 97.25 99 CYS A C 1
ATOM 770 O O . CYS A 1 99 ? -17.559 6.946 -1.895 1.00 97.25 99 CYS A O 1
ATOM 772 N N . GLU A 1 100 ? -16.607 8.047 -3.598 1.00 97.06 100 GLU A N 1
ATOM 773 C CA . GLU A 1 100 ? -17.594 7.636 -4.615 1.00 97.06 100 GLU A CA 1
ATOM 774 C C . GLU A 1 100 ? -17.615 6.117 -4.840 1.00 97.06 100 GLU A C 1
ATOM 776 O O . GLU A 1 100 ? -18.681 5.511 -4.931 1.00 97.06 100 GLU A O 1
ATOM 781 N N . VAL A 1 101 ? -16.439 5.492 -4.895 1.00 96.56 101 VAL A N 1
ATOM 782 C CA . VAL A 1 101 ? -16.266 4.048 -5.114 1.00 96.56 101 VAL A CA 1
ATOM 783 C C . VAL A 1 101 ? -16.709 3.242 -3.894 1.00 96.56 101 VAL A C 1
ATOM 785 O O . VAL A 1 101 ? -17.281 2.158 -4.039 1.00 96.56 101 VAL A O 1
ATOM 788 N N . THR A 1 102 ? -16.429 3.757 -2.695 1.00 95.44 102 THR A N 1
ATOM 789 C CA . THR A 1 102 ? -16.632 3.023 -1.439 1.00 95.44 102 THR A CA 1
ATOM 790 C C . THR A 1 102 ? -17.951 3.341 -0.731 1.00 95.44 102 THR A C 1
ATOM 792 O O . THR A 1 102 ? -18.375 2.590 0.145 1.00 95.44 102 THR A O 1
ATOM 795 N N . GLY A 1 103 ? -18.591 4.468 -1.047 1.00 94.62 103 GLY A N 1
ATOM 796 C CA . GLY A 1 103 ? -19.655 5.045 -0.219 1.00 94.62 103 GLY A CA 1
ATOM 797 C C . GLY A 1 103 ? -19.143 5.681 1.084 1.00 94.62 103 GLY A C 1
ATOM 798 O O . GLY A 1 103 ? -19.940 6.048 1.953 1.00 94.62 103 GLY A O 1
ATOM 799 N N . GLY A 1 104 ? -17.822 5.806 1.248 1.00 93.88 104 GLY A N 1
ATOM 800 C CA . GLY A 1 104 ? -17.195 6.483 2.376 1.00 93.88 104 GLY A CA 1
ATOM 801 C C . GLY A 1 104 ? -17.563 7.968 2.432 1.00 93.88 104 GLY A C 1
ATOM 802 O O . GLY A 1 104 ? -17.779 8.618 1.415 1.00 93.88 104 GLY A O 1
ATOM 803 N N . LYS A 1 105 ? -17.634 8.530 3.644 1.00 94.25 105 LYS A N 1
ATOM 804 C CA . LYS A 1 105 ? -17.944 9.962 3.844 1.00 94.25 105 LYS A CA 1
ATOM 805 C C . LYS A 1 105 ? -16.718 10.867 3.759 1.00 94.25 105 LYS A C 1
ATOM 807 O O . LYS A 1 105 ? -16.860 12.074 3.599 1.00 94.25 105 LYS A O 1
ATOM 812 N N . ARG A 1 106 ? -15.542 10.298 4.016 1.00 95.31 106 ARG A N 1
ATOM 813 C CA . ARG A 1 106 ? -14.257 10.989 4.117 1.00 95.31 106 ARG A CA 1
ATOM 814 C C . ARG A 1 106 ? -13.172 10.026 3.653 1.00 95.31 106 ARG A C 1
ATOM 816 O O . ARG A 1 106 ? -13.274 8.830 3.922 1.00 95.31 106 ARG A O 1
ATOM 823 N N . ALA A 1 107 ? -12.148 10.567 3.015 1.00 96.69 107 ALA A N 1
ATOM 824 C CA . ALA A 1 107 ? -10.936 9.865 2.635 1.00 96.69 107 ALA A CA 1
ATOM 825 C C . ALA A 1 107 ? -9.749 10.801 2.866 1.00 96.69 107 ALA A C 1
ATOM 827 O O . ALA A 1 107 ? -9.917 12.019 2.864 1.00 96.69 107 ALA A O 1
ATOM 828 N N . VAL A 1 108 ? -8.574 10.217 3.076 1.00 96.00 108 VAL A N 1
ATOM 829 C CA . VAL A 1 108 ? -7.312 10.942 3.208 1.00 96.00 108 VAL A CA 1
ATOM 830 C C . VAL A 1 108 ? -6.221 10.144 2.508 1.00 96.00 108 VAL A C 1
ATOM 832 O O . VAL A 1 108 ? -6.134 8.927 2.693 1.00 96.00 108 VAL A O 1
ATOM 835 N N . VAL A 1 109 ? -5.390 10.799 1.699 1.00 95.94 109 VAL A N 1
ATOM 836 C CA . VAL A 1 109 ? -4.215 10.139 1.106 1.00 95.94 109 VAL A CA 1
ATOM 837 C C . VAL A 1 109 ? -3.052 10.161 2.098 1.00 95.94 109 VAL A C 1
ATOM 839 O O . VAL A 1 109 ? -2.680 11.209 2.632 1.00 95.94 109 VAL A O 1
ATOM 842 N N . MET A 1 110 ? -2.457 8.993 2.336 1.00 91.94 110 MET A N 1
ATOM 843 C CA . MET A 1 110 ? -1.327 8.832 3.259 1.00 91.94 110 MET A CA 1
ATOM 844 C C . MET A 1 110 ? -0.016 9.296 2.624 1.00 91.94 110 MET A C 1
ATOM 846 O O . MET A 1 110 ? 0.725 10.085 3.217 1.00 91.94 110 MET A O 1
ATOM 850 N N . ASP A 1 111 ? 0.235 8.844 1.400 1.00 91.56 111 ASP A N 1
ATOM 851 C CA . ASP A 1 111 ? 1.357 9.229 0.558 1.00 91.56 111 ASP A CA 1
ATOM 852 C C . ASP A 1 111 ? 1.060 8.930 -0.919 1.00 91.56 111 ASP A C 1
ATOM 854 O O . ASP A 1 111 ? 0.092 8.244 -1.252 1.00 91.56 111 ASP A O 1
ATOM 858 N N . ALA A 1 112 ? 1.881 9.486 -1.805 1.00 92.88 112 ALA A N 1
ATOM 859 C CA . ALA A 1 112 ? 1.890 9.161 -3.222 1.00 92.88 112 ALA A CA 1
ATOM 860 C C . ALA A 1 112 ? 3.331 8.944 -3.691 1.00 92.88 112 ALA A C 1
ATOM 862 O O . ALA A 1 112 ? 4.239 9.708 -3.359 1.00 92.88 112 ALA A O 1
ATOM 863 N N . SER A 1 113 ? 3.544 7.910 -4.498 1.00 91.00 113 SER A N 1
ATOM 864 C CA . SER A 1 113 ? 4.871 7.580 -5.005 1.00 91.00 113 SER A CA 1
ATOM 865 C C . SER A 1 113 ? 4.850 7.243 -6.484 1.00 91.00 113 SER A C 1
ATOM 867 O O . SER A 1 113 ? 3.837 6.814 -7.039 1.00 91.00 113 SER A O 1
ATOM 869 N N . PHE A 1 114 ? 5.998 7.438 -7.123 1.00 91.56 114 PHE A N 1
ATOM 870 C CA . PHE A 1 114 ? 6.201 7.123 -8.527 1.00 91.56 114 PHE A CA 1
ATOM 871 C C . PHE A 1 114 ? 7.141 5.929 -8.699 1.00 91.56 114 PHE A C 1
ATOM 873 O O . PHE A 1 114 ? 8.138 5.780 -7.986 1.00 91.56 114 PHE A O 1
ATOM 880 N N . ARG A 1 115 ? 6.821 5.087 -9.685 1.00 91.00 115 ARG A N 1
ATOM 881 C CA . ARG A 1 115 ? 7.633 3.948 -10.125 1.00 91.00 115 ARG A CA 1
ATOM 882 C C . ARG A 1 115 ? 8.151 4.241 -11.535 1.00 91.00 115 ARG A C 1
ATOM 884 O O . ARG A 1 115 ? 7.453 3.992 -12.513 1.00 91.00 115 ARG A O 1
ATOM 891 N N . LEU A 1 116 ? 9.336 4.853 -11.622 1.00 89.44 116 LEU A N 1
ATOM 892 C CA . LEU A 1 116 ? 9.924 5.360 -12.878 1.00 89.44 116 LEU A CA 1
ATOM 893 C C . LEU A 1 116 ? 11.210 4.637 -13.299 1.00 89.44 116 LEU A C 1
ATOM 895 O O . LEU A 1 116 ? 11.775 4.976 -14.337 1.00 89.44 116 LEU A O 1
ATOM 899 N N . LYS A 1 117 ? 11.683 3.669 -12.508 1.00 89.56 117 LYS A N 1
ATOM 900 C CA . LYS A 1 117 ? 12.896 2.898 -12.800 1.00 89.56 117 LYS A CA 1
ATOM 901 C C . LYS A 1 117 ? 12.607 1.390 -12.881 1.00 89.56 117 LYS A C 1
ATOM 903 O O . LYS A 1 117 ? 11.597 0.950 -12.329 1.00 89.56 117 LYS A O 1
ATOM 908 N N . PRO A 1 118 ? 13.429 0.602 -13.599 1.00 89.31 118 PRO A N 1
ATOM 909 C CA . PRO A 1 118 ? 13.370 -0.860 -13.569 1.00 89.31 118 PRO A CA 1
ATOM 910 C C . PRO A 1 118 ? 13.595 -1.458 -12.182 1.00 89.31 118 PRO A C 1
ATOM 912 O O . PRO A 1 118 ? 14.072 -0.766 -11.293 1.00 89.31 118 PRO A O 1
ATOM 915 N N . ALA A 1 119 ? 13.238 -2.734 -12.019 1.00 87.62 119 ALA A N 1
ATOM 916 C CA . ALA A 1 119 ? 13.457 -3.491 -10.788 1.00 87.62 119 ALA A CA 1
ATOM 917 C C . ALA A 1 119 ? 14.782 -4.277 -10.839 1.00 87.62 119 ALA A C 1
ATOM 919 O O . ALA A 1 119 ? 14.768 -5.513 -10.830 1.00 87.62 119 ALA A O 1
ATOM 920 N N . ASP A 1 120 ? 15.895 -3.558 -10.984 1.00 88.69 120 ASP A N 1
ATOM 921 C CA . ASP A 1 120 ? 17.228 -4.137 -11.192 1.00 88.69 120 ASP A CA 1
ATOM 922 C C . ASP A 1 120 ? 17.890 -4.514 -9.858 1.00 88.69 120 ASP A C 1
ATOM 924 O O . ASP A 1 120 ? 18.546 -5.553 -9.767 1.00 88.69 120 ASP A O 1
ATOM 928 N N . ASP A 1 121 ? 17.657 -3.724 -8.808 1.00 85.50 121 ASP A N 1
ATOM 929 C CA . ASP A 1 121 ? 18.225 -3.931 -7.477 1.00 85.50 121 ASP A CA 1
ATOM 930 C C . ASP A 1 121 ? 17.654 -5.213 -6.836 1.00 85.50 121 ASP A C 1
ATOM 932 O O . ASP A 1 121 ? 18.389 -6.071 -6.346 1.00 85.50 121 ASP A O 1
ATOM 936 N N . GLN A 1 122 ? 16.333 -5.407 -6.937 1.00 85.94 122 GLN A N 1
ATOM 937 C CA . GLN A 1 122 ? 15.616 -6.579 -6.406 1.00 85.94 122 GLN A CA 1
ATOM 938 C C . GLN A 1 122 ? 15.930 -7.910 -7.121 1.00 85.94 122 GLN A C 1
ATOM 940 O O . GLN A 1 122 ? 15.311 -8.930 -6.809 1.00 85.94 122 GLN A O 1
ATOM 945 N N . ILE A 1 123 ? 16.832 -7.944 -8.108 1.00 84.62 123 ILE A N 1
ATOM 946 C CA . ILE A 1 123 ? 17.291 -9.206 -8.715 1.00 84.62 123 ILE A CA 1
ATOM 947 C C . ILE A 1 123 ? 18.145 -10.000 -7.718 1.00 84.62 123 ILE A C 1
ATOM 949 O O . ILE A 1 123 ? 18.070 -11.227 -7.695 1.00 84.62 123 ILE A O 1
ATOM 953 N N . GLN A 1 124 ? 18.928 -9.312 -6.886 1.00 87.81 124 GLN A N 1
ATOM 954 C CA . GLN A 1 124 ? 19.745 -9.942 -5.851 1.00 87.81 124 GLN A CA 1
ATOM 955 C C . GLN A 1 124 ? 18.867 -10.297 -4.645 1.00 87.81 124 GLN A C 1
ATOM 957 O O . GLN A 1 124 ? 18.132 -9.454 -4.135 1.00 87.81 124 GLN A O 1
ATOM 962 N N . LEU A 1 125 ? 18.914 -11.555 -4.203 1.00 87.56 125 LEU A N 1
ATOM 963 C CA . LEU A 1 125 ? 18.011 -12.060 -3.160 1.00 87.56 125 LEU A CA 1
ATOM 964 C C . LEU A 1 125 ? 18.263 -11.403 -1.801 1.00 87.56 125 LEU A C 1
ATOM 966 O O . LEU A 1 125 ? 17.316 -11.045 -1.104 1.00 87.56 125 LEU A O 1
ATOM 970 N N . ASP A 1 126 ? 19.533 -11.189 -1.470 1.00 89.31 126 ASP A N 1
ATOM 971 C CA . ASP A 1 126 ? 19.999 -10.563 -0.234 1.00 89.31 126 ASP A CA 1
ATOM 972 C C . ASP A 1 126 ? 19.911 -9.028 -0.262 1.00 89.31 126 ASP A C 1
ATOM 974 O O . ASP A 1 126 ? 20.272 -8.360 0.711 1.00 89.31 126 ASP A O 1
ATOM 978 N N . TRP A 1 127 ? 19.420 -8.445 -1.360 1.00 91.25 127 TRP A N 1
ATOM 979 C CA . TRP A 1 127 ? 19.277 -7.005 -1.465 1.00 91.25 127 TRP A CA 1
ATOM 980 C C . TRP A 1 127 ? 18.122 -6.488 -0.610 1.00 91.25 127 TRP A C 1
ATOM 982 O O . TRP A 1 127 ? 16.991 -6.975 -0.653 1.00 91.25 127 TRP A O 1
ATOM 992 N N . TYR A 1 128 ? 18.409 -5.420 0.127 1.00 90.94 128 TYR A N 1
ATOM 993 C CA . TYR A 1 128 ? 17.431 -4.608 0.830 1.00 90.94 128 TYR A CA 1
ATOM 994 C C . TYR A 1 128 ? 17.965 -3.183 0.982 1.00 90.94 128 TYR A C 1
ATOM 996 O O . TYR A 1 128 ? 19.177 -2.951 0.972 1.00 90.94 128 TYR A O 1
ATOM 1004 N N . ARG A 1 129 ? 17.059 -2.219 1.172 1.00 90.38 129 ARG A N 1
ATOM 1005 C CA . ARG A 1 129 ? 17.449 -0.845 1.513 1.00 90.38 129 ARG A CA 1
ATOM 1006 C C . ARG A 1 129 ? 17.908 -0.778 2.961 1.00 90.38 129 ARG A C 1
ATOM 1008 O O . ARG A 1 129 ? 17.159 -1.161 3.866 1.00 90.38 129 ARG A O 1
ATOM 1015 N N . ARG A 1 130 ? 19.104 -0.249 3.184 1.00 92.38 130 ARG A N 1
ATOM 1016 C CA . ARG A 1 130 ? 19.702 -0.092 4.509 1.00 92.38 130 ARG A CA 1
ATOM 1017 C C . ARG A 1 130 ? 19.246 1.218 5.136 1.00 92.38 130 ARG A C 1
ATOM 1019 O O . ARG A 1 130 ? 18.875 2.177 4.458 1.00 92.38 130 ARG A O 1
ATOM 1026 N N . ARG A 1 131 ? 19.248 1.253 6.465 1.00 93.00 131 ARG A N 1
ATOM 1027 C CA . ARG A 1 131 ? 19.019 2.493 7.203 1.00 93.00 131 ARG A CA 1
ATOM 1028 C C . ARG A 1 131 ? 20.077 3.530 6.826 1.00 93.00 131 ARG A C 1
ATOM 1030 O O . ARG A 1 131 ? 21.264 3.220 6.832 1.00 93.00 131 ARG A O 1
ATOM 1037 N N . GLY A 1 132 ? 19.634 4.757 6.556 1.00 89.31 132 GLY A N 1
ATOM 1038 C CA . GLY A 1 132 ? 20.517 5.843 6.121 1.00 89.31 132 GLY A CA 1
ATOM 1039 C C . GLY A 1 132 ? 20.844 5.851 4.624 1.00 89.31 132 GLY A C 1
ATOM 1040 O O . GLY A 1 132 ? 21.673 6.650 4.202 1.00 89.31 132 GLY A O 1
ATOM 1041 N N . ASP A 1 133 ? 20.204 5.001 3.813 1.00 87.19 133 ASP A N 1
ATOM 1042 C CA . ASP A 1 133 ? 20.260 5.138 2.355 1.00 87.19 133 ASP A CA 1
ATOM 1043 C C . ASP A 1 133 ? 19.577 6.443 1.895 1.00 87.19 133 ASP A C 1
ATOM 1045 O O . ASP A 1 133 ? 18.768 7.029 2.611 1.00 87.19 133 ASP A O 1
ATOM 1049 N N . ALA A 1 134 ? 19.825 6.866 0.651 1.00 81.62 134 ALA A N 1
ATOM 1050 C CA . ALA A 1 134 ? 19.359 8.151 0.107 1.00 81.62 134 ALA A CA 1
ATOM 1051 C C . ALA A 1 134 ? 17.841 8.414 0.237 1.00 81.62 134 ALA A C 1
ATOM 1053 O O . ALA A 1 134 ? 17.413 9.566 0.275 1.00 81.62 134 ALA A O 1
ATOM 1054 N N . ILE A 1 135 ? 17.012 7.366 0.304 1.00 79.19 135 ILE A N 1
ATOM 1055 C CA . ILE A 1 135 ? 15.569 7.508 0.546 1.00 79.19 135 ILE A CA 1
ATOM 1056 C C . ILE A 1 135 ? 15.285 7.988 1.975 1.00 79.19 135 ILE A C 1
ATOM 1058 O O . ILE A 1 135 ? 14.382 8.807 2.146 1.00 79.19 135 ILE A O 1
ATOM 1062 N N . ASP A 1 136 ? 16.038 7.536 2.983 1.00 85.38 136 ASP A N 1
ATOM 1063 C CA . ASP A 1 136 ? 15.875 8.008 4.364 1.00 85.38 136 ASP A CA 1
ATOM 1064 C C . ASP A 1 136 ? 16.124 9.520 4.431 1.00 85.38 136 ASP A C 1
ATOM 1066 O O . ASP A 1 136 ? 15.314 10.251 5.007 1.00 85.38 136 ASP A O 1
ATOM 1070 N N . ASP A 1 137 ? 17.170 9.997 3.750 1.00 83.69 137 ASP A N 1
ATOM 1071 C CA . ASP A 1 137 ? 17.497 11.422 3.655 1.00 83.69 137 ASP A CA 1
ATOM 1072 C C . ASP A 1 137 ? 16.406 12.213 2.924 1.00 83.69 137 ASP A C 1
ATOM 1074 O O . ASP A 1 137 ? 15.951 13.253 3.403 1.00 83.69 137 ASP A O 1
ATOM 1078 N N . GLN A 1 138 ? 15.928 11.713 1.781 1.00 79.50 138 GLN A N 1
ATOM 1079 C CA . GLN A 1 138 ? 14.860 12.369 1.020 1.00 79.50 138 GLN A CA 1
ATOM 1080 C C . GLN A 1 138 ? 13.567 12.468 1.827 1.00 79.50 138 GLN A C 1
ATOM 1082 O O . GLN A 1 138 ? 12.933 13.523 1.860 1.00 79.50 138 GLN A O 1
ATOM 1087 N N . VAL A 1 139 ? 13.175 11.385 2.496 1.00 79.69 139 VAL A N 1
ATOM 1088 C CA . VAL A 1 139 ? 11.967 11.355 3.321 1.00 79.69 139 VAL A CA 1
ATOM 1089 C C . VAL A 1 139 ? 12.126 12.250 4.553 1.00 79.69 139 VAL A C 1
ATOM 1091 O O . VAL A 1 139 ? 11.155 12.889 4.960 1.00 79.69 139 VAL A O 1
ATOM 1094 N N . ALA A 1 140 ? 13.329 12.364 5.125 1.00 80.88 140 ALA A N 1
ATOM 1095 C CA . ALA A 1 140 ? 13.600 13.267 6.244 1.00 80.88 140 ALA A CA 1
ATOM 1096 C C . ALA A 1 140 ? 13.391 14.751 5.891 1.00 80.88 140 ALA A C 1
ATOM 1098 O O . ALA A 1 140 ? 13.054 15.540 6.779 1.00 80.88 140 ALA A O 1
ATOM 1099 N N . LEU A 1 141 ? 13.550 15.121 4.615 1.00 82.44 141 LEU A N 1
ATOM 1100 C CA . LEU A 1 141 ? 13.324 16.478 4.109 1.00 82.44 141 LEU A CA 1
ATOM 1101 C C . LEU A 1 141 ? 11.845 16.797 3.840 1.00 82.44 141 LEU A C 1
ATOM 1103 O O . LEU A 1 141 ? 11.493 17.969 3.690 1.00 82.44 141 LEU A O 1
ATOM 1107 N N . LEU A 1 142 ? 10.970 15.790 3.764 1.00 81.00 142 LEU A N 1
ATOM 1108 C CA . LEU A 1 142 ? 9.552 16.012 3.490 1.00 81.00 142 LEU A CA 1
ATOM 1109 C C . LEU A 1 142 ? 8.837 16.598 4.719 1.00 81.00 142 LEU A C 1
ATOM 1111 O O . LEU A 1 142 ? 9.090 16.167 5.851 1.00 81.00 142 LEU A O 1
ATOM 1115 N N . PRO A 1 143 ? 7.891 17.540 4.530 1.00 83.75 143 PRO A N 1
ATOM 1116 C CA . PRO A 1 143 ? 7.039 17.974 5.625 1.00 83.75 143 PRO A CA 1
ATOM 1117 C C . PRO A 1 143 ? 6.227 16.781 6.137 1.00 83.75 143 PRO A C 1
ATOM 1119 O O . PRO A 1 143 ? 5.586 16.067 5.368 1.00 83.75 143 PRO A O 1
ATOM 1122 N N . LYS A 1 144 ? 6.274 16.549 7.449 1.00 79.81 144 LYS A N 1
ATOM 1123 C CA . LYS A 1 144 ? 5.690 15.345 8.064 1.00 79.81 144 LYS A CA 1
ATOM 1124 C C . LYS A 1 144 ? 4.185 15.458 8.305 1.00 79.81 144 LYS A C 1
ATOM 1126 O O . LYS A 1 144 ? 3.506 14.447 8.404 1.00 79.81 144 LYS A O 1
ATOM 1131 N N . ASN A 1 145 ? 3.682 16.688 8.348 1.00 86.38 145 ASN A N 1
ATOM 1132 C CA . ASN A 1 145 ? 2.287 17.031 8.609 1.00 86.38 145 ASN A CA 1
ATOM 1133 C C . ASN A 1 145 ? 1.440 17.180 7.334 1.00 86.38 145 ASN A C 1
ATOM 1135 O O . ASN A 1 145 ? 0.335 17.712 7.392 1.00 86.38 145 ASN A O 1
ATOM 1139 N N . VAL A 1 146 ? 1.953 16.747 6.178 1.00 88.50 146 VAL A N 1
ATOM 1140 C CA . VAL A 1 146 ? 1.216 16.735 4.906 1.00 88.50 146 VAL A CA 1
ATOM 1141 C C . VAL A 1 146 ? 1.414 15.404 4.187 1.00 88.50 146 VAL A C 1
ATOM 1143 O O . VAL A 1 146 ? 2.230 14.569 4.585 1.00 88.50 146 VAL A O 1
ATOM 1146 N N . THR A 1 147 ? 0.664 15.186 3.111 1.00 91.56 147 THR A N 1
ATOM 1147 C CA . THR A 1 147 ? 0.852 14.017 2.250 1.00 91.56 147 THR A CA 1
ATOM 1148 C C . THR A 1 147 ? 2.188 14.069 1.534 1.00 91.56 147 THR A C 1
ATOM 1150 O O . THR A 1 147 ? 2.443 14.950 0.717 1.00 91.56 147 THR A O 1
ATOM 1153 N N . ALA A 1 148 ? 3.037 13.093 1.850 1.00 88.44 148 ALA A N 1
ATOM 1154 C CA . ALA A 1 148 ? 4.329 12.921 1.216 1.00 88.44 148 ALA A CA 1
ATOM 1155 C C . ALA A 1 148 ? 4.140 12.507 -0.248 1.00 88.44 148 ALA A C 1
ATOM 1157 O O . ALA A 1 148 ? 3.447 11.530 -0.529 1.00 88.44 148 ALA A O 1
ATOM 1158 N N . VAL A 1 149 ? 4.790 13.225 -1.167 1.00 90.25 149 VAL A N 1
ATOM 1159 C CA . VAL A 1 149 ? 4.870 12.833 -2.577 1.00 90.25 149 VAL A CA 1
ATOM 1160 C C . VAL A 1 149 ? 6.328 12.743 -2.995 1.00 90.25 149 VAL A C 1
ATOM 1162 O O . VAL A 1 149 ? 7.044 13.743 -2.938 1.00 90.25 149 VAL A O 1
ATOM 1165 N N . TYR A 1 150 ? 6.769 11.565 -3.427 1.00 86.62 150 TYR A N 1
ATOM 1166 C CA . TYR A 1 150 ? 8.183 11.285 -3.695 1.00 86.62 150 TYR A CA 1
ATOM 1167 C C . TYR A 1 150 ? 8.390 10.407 -4.937 1.00 86.62 150 TYR A C 1
ATOM 1169 O O . TYR A 1 150 ? 7.461 9.789 -5.457 1.00 86.62 150 TYR A O 1
ATOM 1177 N N . GLY A 1 151 ? 9.626 10.381 -5.442 1.00 86.81 151 GLY A N 1
ATOM 1178 C CA . GLY A 1 151 ? 10.008 9.601 -6.625 1.00 86.81 151 GLY A CA 1
ATOM 1179 C C . GLY A 1 151 ? 9.776 10.279 -7.976 1.00 86.81 151 GLY A C 1
ATOM 1180 O O . GLY A 1 151 ? 9.754 9.601 -8.996 1.00 86.81 151 GLY A O 1
ATOM 1181 N N . ARG A 1 152 ? 9.604 11.609 -8.012 1.00 86.81 152 ARG A N 1
ATOM 1182 C CA . ARG A 1 152 ? 9.386 12.361 -9.266 1.00 86.81 152 ARG A CA 1
ATOM 1183 C C . ARG A 1 152 ? 10.549 12.267 -10.257 1.00 86.81 152 ARG A C 1
ATOM 1185 O O . ARG A 1 152 ? 10.343 12.413 -11.456 1.00 86.81 152 ARG A O 1
ATOM 1192 N N . GLU A 1 153 ? 11.753 12.027 -9.752 1.00 84.81 153 GLU A N 1
ATOM 1193 C CA . GLU A 1 153 ? 12.965 11.839 -10.544 1.00 84.81 153 GLU A CA 1
ATOM 1194 C C . GLU A 1 153 ? 13.375 10.368 -10.535 1.00 84.81 153 GLU A C 1
ATOM 1196 O O . GLU A 1 153 ? 13.232 9.693 -9.519 1.00 84.81 153 GLU A O 1
ATOM 1201 N N . VAL A 1 154 ? 13.940 9.875 -11.642 1.00 81.06 154 VAL A N 1
ATOM 1202 C CA . VAL A 1 154 ? 14.318 8.456 -11.797 1.00 81.06 154 VAL A CA 1
ATOM 1203 C C . VAL A 1 154 ? 15.257 7.984 -10.681 1.00 81.06 154 VAL A C 1
ATOM 1205 O O . VAL A 1 154 ? 15.058 6.897 -10.148 1.00 81.06 154 VAL A O 1
ATOM 1208 N N . GLY A 1 155 ? 16.233 8.806 -10.277 1.00 76.69 155 GLY A N 1
ATOM 1209 C CA . GLY A 1 155 ? 17.170 8.470 -9.196 1.00 76.69 155 GLY A CA 1
ATOM 1210 C C . GLY A 1 155 ? 16.534 8.413 -7.800 1.00 76.69 155 GLY A C 1
ATOM 1211 O O . GLY A 1 155 ? 17.071 7.761 -6.911 1.00 76.69 155 GLY A O 1
ATOM 1212 N N . ALA A 1 156 ? 15.382 9.059 -7.615 1.00 75.06 156 ALA A N 1
ATOM 1213 C CA . ALA A 1 156 ? 14.597 9.050 -6.381 1.00 75.06 156 ALA A CA 1
ATOM 1214 C C . ALA A 1 156 ? 13.395 8.089 -6.451 1.00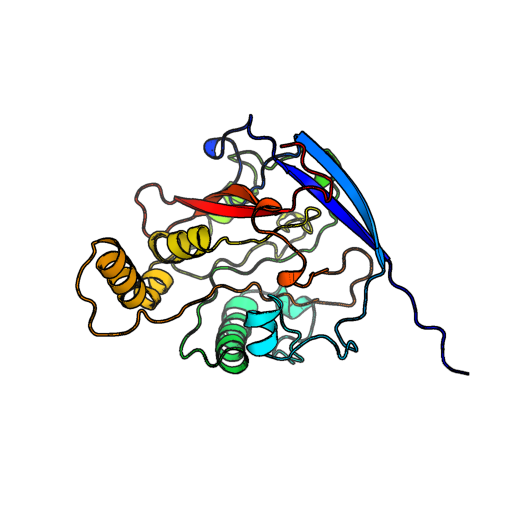 75.06 156 ALA A C 1
ATOM 1216 O O . ALA A 1 156 ? 12.677 7.907 -5.466 1.00 75.06 156 ALA A O 1
ATOM 1217 N N . ALA A 1 157 ? 13.120 7.514 -7.624 1.00 81.81 157 ALA A N 1
ATOM 1218 C CA . ALA A 1 157 ? 11.991 6.630 -7.832 1.00 81.81 157 ALA A CA 1
ATOM 1219 C C . ALA A 1 157 ? 12.254 5.265 -7.198 1.00 81.81 157 ALA A C 1
ATOM 1221 O O . ALA A 1 157 ? 13.360 4.723 -7.234 1.00 81.81 157 ALA A O 1
ATOM 1222 N N . ILE A 1 158 ? 11.197 4.682 -6.649 1.00 82.62 158 ILE A N 1
ATOM 1223 C CA . ILE A 1 158 ? 11.259 3.332 -6.104 1.00 82.62 158 ILE A CA 1
ATOM 1224 C C . ILE A 1 158 ? 11.038 2.344 -7.253 1.00 82.62 158 ILE A C 1
ATOM 1226 O O . ILE A 1 158 ? 10.328 2.635 -8.219 1.00 82.62 158 ILE A O 1
ATOM 1230 N N . GLU A 1 159 ? 11.651 1.173 -7.152 1.00 88.75 159 GLU A N 1
ATOM 1231 C CA . GLU A 1 159 ? 11.418 0.065 -8.076 1.00 88.75 159 GLU A CA 1
ATOM 1232 C C . GLU A 1 159 ? 9.988 -0.486 -7.976 1.00 88.75 159 GLU A C 1
ATOM 1234 O O . GLU A 1 159 ? 9.385 -0.471 -6.895 1.00 88.75 159 GLU A O 1
ATOM 1239 N N . PRO A 1 160 ? 9.424 -1.024 -9.070 1.00 89.19 160 PRO A N 1
ATOM 1240 C CA . PRO A 1 160 ? 8.274 -1.913 -8.991 1.00 89.19 160 PRO A CA 1
ATOM 1241 C C . PRO A 1 160 ? 8.524 -3.004 -7.946 1.00 89.19 160 PRO A C 1
ATOM 1243 O O . PRO A 1 160 ? 9.612 -3.577 -7.888 1.00 89.19 160 PRO A O 1
ATOM 1246 N N . ALA A 1 161 ? 7.533 -3.278 -7.102 1.00 86.56 161 ALA A N 1
ATOM 1247 C CA . ALA A 1 161 ? 7.635 -4.392 -6.172 1.00 86.56 161 ALA A CA 1
ATOM 1248 C C . ALA A 1 161 ? 7.593 -5.700 -6.968 1.00 86.56 161 ALA A C 1
ATOM 1250 O O . ALA A 1 161 ? 6.690 -5.886 -7.785 1.00 86.56 161 ALA A O 1
ATOM 1251 N N . ARG A 1 162 ? 8.569 -6.589 -6.754 1.00 87.38 162 ARG A N 1
ATOM 1252 C CA . ARG A 1 162 ? 8.591 -7.902 -7.428 1.00 87.38 162 ARG A CA 1
ATOM 1253 C C . ARG A 1 162 ? 7.894 -8.991 -6.621 1.00 87.38 162 ARG A C 1
ATOM 1255 O O . ARG A 1 162 ? 7.444 -9.972 -7.192 1.00 87.38 162 ARG A O 1
ATOM 1262 N N . GLN A 1 163 ? 7.797 -8.793 -5.313 1.00 89.06 163 GLN A N 1
ATOM 1263 C CA . GLN A 1 163 ? 7.227 -9.736 -4.364 1.00 89.06 163 GLN A CA 1
ATOM 1264 C C . GLN A 1 163 ? 5.700 -9.620 -4.313 1.00 89.06 163 GLN A C 1
ATOM 1266 O O . GLN A 1 163 ? 5.180 -8.509 -4.253 1.00 89.06 163 GLN A O 1
ATOM 1271 N N . ALA A 1 164 ? 4.969 -10.734 -4.277 1.00 92.31 164 ALA A N 1
ATOM 1272 C CA . ALA A 1 164 ? 3.545 -10.726 -3.948 1.00 92.31 164 ALA A CA 1
ATOM 1273 C C . ALA A 1 164 ? 3.347 -10.328 -2.472 1.00 92.31 164 ALA A C 1
ATOM 1275 O O . ALA A 1 164 ? 3.917 -10.948 -1.569 1.00 92.31 164 ALA A O 1
ATOM 1276 N N . HIS A 1 165 ? 2.571 -9.273 -2.222 1.00 93.88 165 HIS A N 1
ATOM 1277 C CA . HIS A 1 165 ? 2.384 -8.698 -0.890 1.00 93.88 165 HIS A CA 1
ATOM 1278 C C . HIS A 1 165 ? 1.060 -7.936 -0.777 1.00 93.88 165 HIS A C 1
ATOM 1280 O O . HIS A 1 165 ? 0.419 -7.603 -1.775 1.00 93.88 165 HIS A O 1
ATOM 1286 N N . ILE A 1 166 ? 0.697 -7.624 0.462 1.00 93.25 166 ILE A N 1
ATOM 1287 C CA . ILE A 1 166 ? -0.233 -6.553 0.817 1.00 93.25 166 ILE A CA 1
ATOM 1288 C C . ILE A 1 166 ? 0.565 -5.457 1.523 1.00 93.25 166 ILE A C 1
ATOM 1290 O O . ILE A 1 166 ? 1.457 -5.776 2.305 1.00 93.25 166 ILE A O 1
ATOM 1294 N N . ASP A 1 167 ? 0.257 -4.186 1.254 1.00 91.44 167 ASP A N 1
ATOM 1295 C CA . ASP A 1 167 ? 0.967 -3.029 1.833 1.00 91.44 167 ASP A CA 1
ATOM 1296 C C . ASP A 1 167 ? 0.607 -2.778 3.309 1.00 91.44 167 ASP A C 1
ATOM 1298 O O . ASP A 1 167 ? 1.400 -2.216 4.063 1.00 91.44 167 ASP A O 1
ATOM 1302 N N . TYR A 1 168 ? -0.587 -3.211 3.730 1.00 91.19 168 TYR A N 1
ATOM 1303 C CA . TYR A 1 168 ? -1.111 -3.020 5.082 1.00 91.19 168 TYR A CA 1
ATOM 1304 C C . TYR A 1 168 ? -1.873 -4.268 5.511 1.00 91.19 168 TYR A C 1
ATOM 1306 O O . TYR A 1 168 ? -2.806 -4.697 4.829 1.00 91.19 168 TYR A O 1
ATOM 1314 N N . THR A 1 169 ? -1.535 -4.829 6.671 1.00 94.69 169 THR A N 1
ATOM 1315 C CA . THR A 1 169 ? -2.485 -5.705 7.371 1.00 94.69 169 THR A CA 1
ATOM 1316 C C . THR A 1 169 ? -3.549 -4.852 8.071 1.00 94.69 169 THR A C 1
ATOM 1318 O O . THR A 1 169 ? -3.415 -3.632 8.196 1.00 94.69 169 THR A O 1
ATOM 1321 N N . CYS A 1 170 ? -4.595 -5.479 8.619 1.00 93.19 170 CYS A N 1
ATOM 1322 C CA . CYS A 1 170 ? -5.533 -4.771 9.497 1.00 93.19 170 CYS A CA 1
ATOM 1323 C C . CYS A 1 170 ? -4.837 -4.145 10.719 1.00 93.19 170 CYS A C 1
ATOM 1325 O O . CYS A 1 170 ? -5.296 -3.119 11.221 1.00 93.19 170 CYS A O 1
ATOM 1327 N N . GLN A 1 171 ? -3.743 -4.747 11.202 1.00 95.25 171 GLN A N 1
ATOM 1328 C CA . GLN A 1 171 ? -2.936 -4.169 12.275 1.00 95.25 171 GLN A CA 1
ATOM 1329 C C . GLN A 1 171 ? -2.111 -2.986 11.761 1.00 95.25 171 GLN A C 1
ATOM 1331 O O . GLN A 1 171 ? -2.181 -1.912 12.348 1.00 95.25 171 GLN A O 1
ATOM 1336 N N . GLY A 1 172 ? -1.442 -3.120 10.612 1.00 95.88 172 GLY A N 1
ATOM 1337 C CA . GLY A 1 172 ? -0.712 -2.008 10.001 1.00 95.88 172 GLY A CA 1
ATOM 1338 C C . GLY A 1 172 ? -1.596 -0.793 9.735 1.00 95.88 172 GLY A C 1
ATOM 1339 O O . GLY A 1 172 ? -1.217 0.326 10.062 1.00 95.88 172 GLY A O 1
ATOM 1340 N N . MET A 1 173 ? -2.822 -1.006 9.247 1.00 95.06 173 MET A N 1
ATOM 1341 C CA . MET A 1 173 ? -3.819 0.058 9.087 1.00 95.06 173 MET A CA 1
ATOM 1342 C C . MET A 1 173 ? -4.166 0.734 10.426 1.00 95.06 173 MET A C 1
ATOM 1344 O O . MET A 1 173 ? -4.261 1.962 10.491 1.00 95.06 173 MET A O 1
ATOM 1348 N N . ARG A 1 174 ? -4.353 -0.046 11.499 1.00 95.31 174 ARG A N 1
ATOM 1349 C CA . ARG A 1 174 ? -4.614 0.471 12.854 1.00 95.31 174 ARG A CA 1
ATOM 1350 C C . ARG A 1 174 ? -3.461 1.305 13.387 1.00 95.31 174 ARG A C 1
ATOM 1352 O O . ARG A 1 174 ? -3.711 2.334 14.016 1.00 95.31 174 ARG A O 1
ATOM 1359 N N . ASP A 1 175 ? -2.232 0.875 13.135 1.00 95.62 175 ASP A N 1
ATOM 1360 C CA . ASP A 1 175 ? -1.025 1.578 13.559 1.00 95.62 175 ASP A CA 1
ATOM 1361 C C . ASP A 1 175 ? -0.847 2.867 12.755 1.00 95.62 175 ASP A C 1
ATOM 1363 O O . ASP A 1 175 ? -0.606 3.928 13.327 1.00 95.62 175 ASP A O 1
ATOM 1367 N N . THR A 1 176 ? -1.084 2.828 11.443 1.00 94.94 176 THR A N 1
ATOM 1368 C CA . THR A 1 176 ? -1.115 4.027 10.599 1.00 94.94 176 THR A CA 1
ATOM 1369 C C . THR A 1 176 ? -2.160 5.026 11.089 1.00 94.94 176 THR A C 1
ATOM 1371 O O . THR A 1 176 ? -1.850 6.209 11.223 1.00 94.94 176 THR A O 1
ATOM 1374 N N . ALA A 1 177 ? -3.371 4.573 11.421 1.00 95.25 177 ALA A N 1
ATOM 1375 C CA . ALA A 1 177 ? -4.416 5.443 11.952 1.00 95.25 177 ALA A CA 1
ATOM 1376 C C . ALA A 1 177 ? -4.020 6.113 13.281 1.00 95.25 177 ALA A C 1
ATOM 1378 O O . ALA A 1 177 ? -4.440 7.238 13.542 1.00 95.25 177 ALA A O 1
ATOM 1379 N N . ARG A 1 178 ? -3.199 5.450 14.105 1.00 95.12 178 ARG A N 1
ATOM 1380 C CA . ARG A 1 178 ? -2.754 5.961 15.411 1.00 95.12 178 ARG A CA 1
ATOM 1381 C C . ARG A 1 178 ? -1.516 6.843 15.330 1.00 95.12 178 ARG A C 1
ATOM 1383 O O . ARG A 1 178 ? -1.400 7.780 16.115 1.00 95.12 178 ARG A O 1
ATOM 1390 N N . TYR A 1 179 ? -0.591 6.524 14.430 1.00 95.56 179 TYR A N 1
ATOM 1391 C CA . TYR A 1 179 ? 0.780 7.018 14.523 1.00 95.56 179 TYR A CA 1
ATOM 1392 C C . TYR A 1 179 ? 1.278 7.735 13.274 1.00 95.56 179 TYR A C 1
ATOM 1394 O O . TYR A 1 179 ? 2.298 8.408 13.359 1.00 95.56 179 TYR A O 1
ATOM 1402 N N . ARG A 1 180 ? 0.620 7.632 12.116 1.00 93.88 180 ARG A N 1
ATOM 1403 C CA . ARG A 1 180 ? 1.184 8.175 10.870 1.00 93.88 180 ARG A CA 1
ATOM 1404 C C . ARG A 1 180 ? 1.193 9.700 10.822 1.00 93.88 180 ARG A C 1
ATOM 1406 O O . ARG A 1 180 ? 2.264 10.289 10.686 1.00 93.88 180 ARG A O 1
ATOM 1413 N N . ARG A 1 181 ? -0.001 10.295 10.818 1.00 95.25 181 ARG A N 1
ATOM 1414 C CA . ARG A 1 181 ? -0.209 11.726 10.592 1.00 95.25 181 ARG A CA 1
ATOM 1415 C C . ARG A 1 181 ? -1.376 12.250 11.425 1.00 95.25 181 ARG A C 1
ATOM 1417 O O . ARG A 1 181 ? -2.378 11.541 11.552 1.00 95.25 181 ARG A O 1
ATOM 1424 N N . GLN A 1 182 ? -1.270 13.460 11.977 1.00 95.00 182 GLN A N 1
ATOM 1425 C CA . GLN A 1 182 ? -2.291 14.008 12.885 1.00 95.00 182 GLN A CA 1
ATOM 1426 C C . GLN A 1 182 ? -3.696 14.089 12.257 1.00 95.00 182 GLN A C 1
ATOM 1428 O O . GLN A 1 182 ? -4.683 13.776 12.916 1.00 95.00 182 GLN A O 1
ATOM 1433 N N . ASP A 1 183 ? -3.809 14.451 10.980 1.00 94.94 183 ASP A N 1
ATOM 1434 C CA . ASP A 1 183 ? -5.086 14.506 10.249 1.00 94.94 183 ASP A CA 1
ATOM 1435 C C . ASP A 1 183 ? -5.738 13.120 10.073 1.00 94.94 183 ASP A C 1
ATOM 1437 O O . ASP A 1 183 ? -6.958 12.985 10.205 1.00 94.94 183 ASP A O 1
ATOM 1441 N N . ILE A 1 184 ? -4.936 12.078 9.832 1.00 95.75 184 ILE A N 1
ATOM 1442 C CA . ILE A 1 184 ? -5.388 10.682 9.778 1.00 95.75 184 ILE A CA 1
ATOM 1443 C C . ILE A 1 184 ? -5.898 10.267 11.160 1.00 95.75 184 ILE A C 1
ATOM 1445 O O . ILE A 1 184 ? -7.005 9.731 11.272 1.00 95.75 184 ILE A O 1
ATOM 1449 N N . TYR A 1 185 ? -5.129 10.565 12.211 1.00 96.00 185 TYR A N 1
ATOM 1450 C CA . TYR A 1 185 ? -5.534 10.301 13.589 1.00 96.00 185 TYR A CA 1
ATOM 1451 C C . TYR A 1 185 ? -6.858 10.987 13.920 1.00 96.00 185 TYR A C 1
ATOM 1453 O O . TYR A 1 185 ? -7.793 10.326 14.368 1.00 96.00 185 TYR A O 1
ATOM 1461 N N . ASP A 1 186 ? -6.990 12.282 13.636 1.00 95.62 186 ASP A N 1
ATOM 1462 C CA . ASP A 1 186 ? -8.204 13.049 13.918 1.00 95.62 186 ASP A CA 1
ATOM 1463 C C . ASP A 1 186 ? -9.421 12.487 13.170 1.00 95.62 186 ASP A C 1
ATOM 1465 O O . ASP A 1 186 ? -10.533 12.423 13.714 1.00 95.62 186 ASP A O 1
ATOM 1469 N N . MET A 1 187 ? -9.224 12.021 11.933 1.00 94.69 187 MET A N 1
ATOM 1470 C CA . MET A 1 187 ? -10.282 11.400 11.142 1.00 94.69 187 MET A CA 1
ATOM 1471 C C . MET A 1 187 ? -10.750 10.066 11.739 1.00 94.69 187 MET A C 1
ATOM 1473 O O . MET A 1 187 ? -11.963 9.800 11.744 1.00 94.69 187 MET A O 1
ATOM 1477 N N . CYS A 1 188 ? -9.810 9.270 12.256 1.00 94.25 188 CYS A N 1
ATOM 1478 C CA . CYS A 1 188 ? -10.026 7.926 12.791 1.00 94.25 188 CYS A CA 1
ATOM 1479 C C . CYS A 1 188 ? -10.306 7.891 14.301 1.00 94.25 188 CYS A C 1
ATOM 1481 O O . CYS A 1 188 ? -10.759 6.863 14.801 1.00 94.25 188 CYS A O 1
ATOM 1483 N N . LYS A 1 189 ? -10.089 8.991 15.034 1.00 93.81 189 LYS A N 1
ATOM 1484 C CA . LYS A 1 189 ? -10.095 9.047 16.507 1.00 93.81 189 LYS A CA 1
ATOM 1485 C C . LYS A 1 189 ? -11.307 8.365 17.134 1.00 93.81 189 LYS A C 1
ATOM 1487 O O . LYS A 1 189 ? -11.151 7.451 17.931 1.00 93.81 189 LYS A O 1
ATOM 1492 N N . LYS A 1 190 ? -12.516 8.747 16.709 1.00 92.50 190 LYS A N 1
ATOM 1493 C CA . LYS A 1 190 ? -13.769 8.173 17.237 1.00 92.50 190 LYS A CA 1
ATOM 1494 C C . LYS A 1 190 ? -13.881 6.670 16.996 1.00 92.50 190 LYS A C 1
ATOM 1496 O O . LYS A 1 190 ? -14.473 5.961 17.801 1.00 92.50 190 LYS A O 1
ATOM 1501 N N . THR A 1 191 ? -13.360 6.202 15.867 1.00 92.56 191 THR A N 1
ATOM 1502 C CA . THR A 1 191 ? -13.363 4.785 15.522 1.00 92.56 191 THR A CA 1
ATOM 1503 C C . THR A 1 191 ? -12.386 4.014 16.393 1.00 92.56 191 THR A C 1
ATOM 1505 O O . THR A 1 191 ? -12.752 2.982 16.938 1.00 92.56 191 THR A O 1
ATOM 1508 N N . MET A 1 192 ? -11.175 4.542 16.575 1.00 92.62 192 MET A N 1
ATOM 1509 C CA . MET A 1 192 ? -10.154 3.923 17.420 1.00 92.62 192 MET A CA 1
ATOM 1510 C C . MET A 1 192 ? -10.585 3.890 18.889 1.00 92.62 192 MET A C 1
ATOM 1512 O O . MET A 1 192 ? -10.484 2.850 19.522 1.00 92.62 192 MET A O 1
ATOM 1516 N N . GLU A 1 193 ? -11.165 4.978 19.406 1.00 92.56 193 GLU A N 1
ATOM 1517 C CA . GLU A 1 193 ? -11.732 5.023 20.763 1.00 92.56 193 GLU A CA 1
ATOM 1518 C C . GLU A 1 193 ? -12.835 3.968 20.960 1.00 92.56 193 GLU A C 1
ATOM 1520 O O . GLU A 1 193 ? -12.916 3.346 22.020 1.00 92.56 193 GLU A O 1
ATOM 1525 N N . ALA A 1 194 ? -13.666 3.742 19.936 1.00 92.38 194 ALA A N 1
ATOM 1526 C CA . ALA A 1 194 ? -14.692 2.704 19.947 1.00 92.38 194 ALA A CA 1
ATOM 1527 C C . ALA A 1 194 ? -14.093 1.285 19.888 1.00 92.38 194 ALA A C 1
ATOM 1529 O O . ALA A 1 194 ? -14.522 0.425 20.657 1.00 92.38 194 ALA A O 1
ATOM 1530 N N . GLU A 1 195 ? -13.094 1.040 19.030 1.00 92.12 195 GLU A N 1
ATOM 1531 C CA . GLU A 1 195 ? -12.351 -0.233 18.991 1.00 92.12 195 GLU A CA 1
ATOM 1532 C C . GLU A 1 195 ? -11.701 -0.537 20.349 1.00 92.12 195 GLU A C 1
ATOM 1534 O O . GLU A 1 195 ? -11.854 -1.641 20.873 1.00 92.12 195 GLU A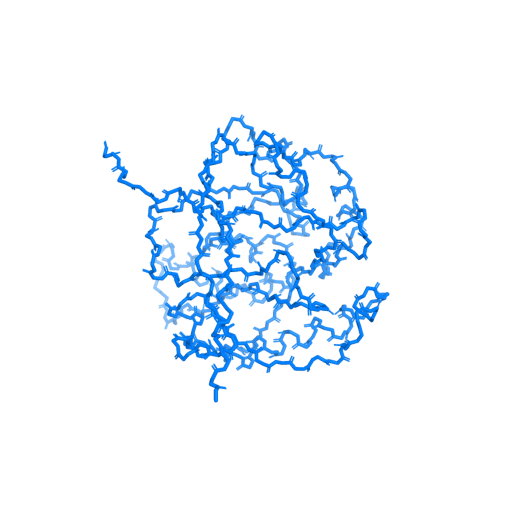 O 1
ATOM 1539 N N . ASP A 1 196 ? -11.033 0.449 20.951 1.00 91.50 196 ASP A N 1
ATOM 1540 C CA . ASP A 1 196 ? -10.329 0.284 22.221 1.00 91.50 196 ASP A CA 1
ATOM 1541 C C . ASP A 1 196 ? -11.310 0.025 23.382 1.00 91.50 196 ASP A C 1
ATOM 1543 O O . ASP A 1 196 ? -11.021 -0.775 24.272 1.00 91.50 196 ASP A O 1
ATOM 1547 N N . ALA A 1 197 ? -12.485 0.666 23.381 1.00 91.69 197 ALA A N 1
ATOM 1548 C CA . ALA A 1 197 ? -13.540 0.408 24.365 1.00 91.69 197 ALA A CA 1
ATOM 1549 C C . ALA A 1 197 ? -14.079 -1.029 24.264 1.00 91.69 197 ALA A C 1
ATOM 1551 O O . ALA A 1 197 ? -14.210 -1.715 25.281 1.00 91.69 197 ALA A O 1
ATOM 1552 N N . VAL A 1 198 ? -14.331 -1.512 23.041 1.00 90.88 198 VAL A N 1
ATOM 1553 C CA . VAL A 1 198 ? -14.746 -2.904 22.799 1.00 90.88 198 VAL A CA 1
ATOM 1554 C C . VAL A 1 198 ? -13.663 -3.879 23.262 1.00 90.88 198 VAL A C 1
ATOM 1556 O O . VAL A 1 198 ? -13.977 -4.850 23.949 1.00 90.88 198 VAL A O 1
ATOM 1559 N N . ALA A 1 199 ? -12.391 -3.604 22.963 1.00 89.81 199 ALA A N 1
ATOM 1560 C CA . ALA A 1 199 ? -11.268 -4.435 23.399 1.00 89.81 199 ALA A CA 1
ATOM 1561 C C . ALA A 1 199 ? -11.127 -4.499 24.933 1.00 89.81 199 ALA A C 1
ATOM 1563 O O . ALA A 1 199 ? -10.724 -5.530 25.469 1.00 89.81 199 ALA A O 1
ATOM 1564 N N . ARG A 1 200 ? -11.508 -3.435 25.655 1.00 93.00 200 ARG A N 1
ATOM 1565 C CA . ARG A 1 200 ? -11.575 -3.410 27.130 1.00 93.00 200 ARG A CA 1
ATOM 1566 C C . ARG A 1 200 ? -12.830 -4.077 27.714 1.00 93.00 200 ARG A C 1
ATOM 1568 O O . ARG A 1 200 ? -12.984 -4.110 28.933 1.00 93.00 200 ARG A O 1
ATOM 1575 N N . GLY A 1 201 ? -13.725 -4.608 26.879 1.00 90.88 201 GLY A N 1
ATOM 1576 C CA . GLY A 1 201 ? -14.973 -5.241 27.316 1.00 90.88 201 GLY A CA 1
ATOM 1577 C C . GLY A 1 201 ? -16.050 -4.250 27.765 1.00 90.88 201 GLY A C 1
ATOM 1578 O O . GLY A 1 201 ? -16.997 -4.634 28.456 1.00 90.88 201 GLY A O 1
ATOM 1579 N N . GLU A 1 202 ? -15.929 -2.972 27.400 1.00 90.00 202 GLU A N 1
ATOM 1580 C CA . GLU A 1 202 ? -16.941 -1.968 27.717 1.00 90.00 202 GLU A CA 1
ATOM 1581 C C . GLU A 1 202 ? -18.214 -2.220 26.896 1.00 90.00 202 GLU A C 1
ATOM 1583 O O . GLU A 1 202 ? -18.167 -2.541 25.707 1.00 90.00 202 GLU A O 1
ATOM 1588 N N . LYS A 1 203 ? -19.387 -2.041 27.519 1.00 77.69 203 LYS A N 1
ATOM 1589 C CA . LYS A 1 203 ? -20.667 -2.102 26.801 1.00 77.69 203 LYS A CA 1
ATOM 1590 C C . LYS A 1 203 ? -20.744 -0.945 25.808 1.00 77.69 203 LYS A C 1
ATOM 1592 O O . LYS A 1 203 ? -21.087 0.177 26.180 1.00 77.69 203 LYS A O 1
ATOM 1597 N N . HIS A 1 204 ? -20.458 -1.222 24.543 1.00 73.62 204 HIS A N 1
ATOM 1598 C CA . HIS A 1 204 ? -20.549 -0.233 23.481 1.00 73.62 204 HIS A CA 1
ATOM 1599 C C . HIS A 1 204 ? -21.961 -0.238 22.875 1.00 73.62 204 HIS A C 1
ATOM 1601 O O . HIS A 1 204 ? -22.412 -1.234 22.318 1.00 73.62 204 HIS A O 1
ATOM 1607 N N . SER A 1 205 ? -22.693 0.868 23.036 1.00 65.25 205 SER A N 1
ATOM 1608 C CA . SER A 1 205 ? -24.095 1.001 22.599 1.00 65.25 205 SER A CA 1
ATOM 1609 C C . SER A 1 205 ? -24.262 1.340 21.114 1.00 65.25 205 SER A C 1
ATOM 1611 O O . SER A 1 205 ? -25.389 1.402 20.623 1.00 65.25 205 SER A O 1
ATOM 1613 N N . LYS A 1 206 ? -23.162 1.593 20.401 1.00 67.31 206 LYS A N 1
ATOM 1614 C CA . LYS A 1 206 ? -23.133 1.913 18.969 1.00 67.31 206 LYS A CA 1
ATOM 1615 C C . LYS A 1 206 ? -22.217 0.927 18.253 1.00 67.31 206 LYS A C 1
ATOM 1617 O O . LYS A 1 206 ? -21.346 0.344 18.877 1.00 67.31 206 LYS A O 1
ATOM 1622 N N . GLU A 1 207 ? -22.414 0.715 16.959 1.00 81.25 207 GLU A N 1
ATOM 1623 C CA . GLU A 1 207 ? -21.459 -0.066 16.169 1.00 81.25 207 GLU A CA 1
ATOM 1624 C C . GLU A 1 207 ? -20.152 0.720 15.997 1.00 81.25 207 GLU A C 1
ATOM 1626 O O . GLU A 1 207 ? -20.176 1.939 15.794 1.00 81.25 207 GLU A O 1
ATOM 1631 N N . VAL A 1 208 ? -19.016 0.018 16.058 1.00 86.94 208 VAL A N 1
ATOM 1632 C CA . VAL A 1 208 ? -17.706 0.593 15.734 1.00 86.94 208 VAL A CA 1
ATOM 1633 C C . VAL A 1 208 ? -17.740 1.053 14.270 1.00 86.94 208 VAL A C 1
ATOM 1635 O O . VAL A 1 208 ? -18.023 0.234 13.389 1.00 86.94 208 VAL A O 1
ATOM 1638 N N . PRO A 1 209 ? -17.479 2.340 13.969 1.00 89.81 209 PRO A N 1
ATOM 1639 C CA . PRO A 1 209 ? -17.479 2.811 12.591 1.00 89.81 209 PRO A CA 1
ATOM 1640 C C . PRO A 1 209 ? -16.466 2.041 11.737 1.00 89.81 209 PRO A C 1
ATOM 1642 O O . PRO A 1 209 ? -15.355 1.759 12.172 1.00 89.81 209 PRO A O 1
ATOM 1645 N N . ARG A 1 210 ? -16.827 1.725 10.493 1.00 88.19 210 ARG A N 1
ATOM 1646 C CA . ARG A 1 210 ? -15.914 1.042 9.568 1.00 88.19 210 ARG A CA 1
ATOM 1647 C C . ARG A 1 210 ? -14.938 2.028 8.936 1.00 88.19 210 ARG A C 1
ATOM 1649 O O . ARG A 1 210 ? -15.296 3.167 8.634 1.00 88.19 210 ARG A O 1
ATOM 1656 N N . TYR A 1 211 ? -13.724 1.559 8.704 1.00 92.06 211 TYR A N 1
ATOM 1657 C CA . TYR A 1 211 ? -12.672 2.250 7.971 1.00 92.06 211 TYR A CA 1
ATOM 1658 C C . TYR A 1 211 ? -11.818 1.205 7.255 1.00 92.06 211 TYR A C 1
ATOM 1660 O O . TYR A 1 211 ? -11.795 0.041 7.654 1.00 92.06 211 TYR A O 1
ATOM 1668 N N . ALA A 1 212 ? -11.177 1.616 6.169 1.00 92.56 212 ALA A N 1
ATOM 1669 C CA . ALA A 1 212 ? -10.359 0.759 5.327 1.00 92.56 212 ALA A CA 1
ATOM 1670 C C . ALA A 1 212 ? -9.228 1.587 4.710 1.00 92.56 212 ALA A C 1
ATOM 1672 O O . ALA A 1 212 ? -9.358 2.806 4.564 1.00 92.56 212 ALA A O 1
ATOM 1673 N N . ALA A 1 213 ? -8.148 0.916 4.325 1.00 93.44 213 ALA A N 1
ATOM 1674 C CA . ALA A 1 213 ? -7.051 1.490 3.561 1.00 93.44 213 ALA A CA 1
ATOM 1675 C C . ALA A 1 213 ? -6.932 0.751 2.226 1.00 93.44 213 ALA A C 1
ATOM 1677 O O . ALA A 1 213 ? -6.995 -0.476 2.184 1.00 93.44 213 ALA A O 1
ATOM 1678 N N . PHE A 1 214 ? -6.759 1.506 1.143 1.00 93.94 214 PHE A N 1
ATOM 1679 C CA . PHE A 1 214 ? -6.602 0.970 -0.205 1.00 93.94 214 PHE A CA 1
ATOM 1680 C C . PHE A 1 214 ? -5.462 1.692 -0.919 1.00 93.94 214 PHE A C 1
ATOM 1682 O O . PHE A 1 214 ? -5.337 2.913 -0.811 1.00 93.94 214 PHE A O 1
ATOM 1689 N N . SER A 1 215 ? -4.685 0.949 -1.705 1.00 94.25 215 SER A N 1
ATOM 1690 C CA . SER A 1 215 ? -3.715 1.519 -2.642 1.00 94.25 215 SER A CA 1
ATOM 1691 C C . SER A 1 215 ? -4.407 1.820 -3.977 1.00 94.25 215 SER A C 1
ATOM 1693 O O . SER A 1 215 ? -5.109 0.972 -4.530 1.00 94.25 215 SER A O 1
ATOM 1695 N N . ALA A 1 216 ? -4.207 3.025 -4.519 1.00 95.00 216 ALA A N 1
ATOM 1696 C CA . ALA A 1 216 ? -4.732 3.427 -5.824 1.00 95.00 216 ALA A CA 1
ATOM 1697 C C . ALA A 1 216 ? -3.599 3.491 -6.857 1.00 95.00 216 ALA A C 1
ATOM 1699 O O . ALA A 1 216 ? -2.718 4.346 -6.778 1.00 95.00 216 ALA A O 1
ATOM 1700 N N . TRP A 1 217 ? -3.644 2.605 -7.852 1.00 94.69 217 TRP A N 1
ATOM 1701 C CA . TRP A 1 217 ? -2.605 2.491 -8.875 1.00 94.69 217 TRP A CA 1
ATOM 1702 C C . TRP A 1 217 ? -3.084 3.017 -10.223 1.00 94.69 217 TRP A C 1
ATOM 1704 O O . TRP A 1 217 ? -4.153 2.648 -10.712 1.00 94.69 217 TRP A O 1
ATOM 1714 N N . ARG A 1 218 ? -2.263 3.865 -10.851 1.00 92.88 218 ARG A N 1
ATOM 1715 C CA . ARG A 1 218 ? -2.540 4.433 -12.170 1.00 92.88 218 ARG A CA 1
ATOM 1716 C C . ARG A 1 218 ? -1.298 4.369 -13.059 1.00 92.88 218 ARG A C 1
ATOM 1718 O O . ARG A 1 218 ? -0.256 4.886 -12.663 1.00 92.88 218 ARG A O 1
ATOM 1725 N N . PRO A 1 219 ? -1.399 3.827 -14.282 1.00 92.19 219 PRO A N 1
ATOM 1726 C CA . PRO A 1 219 ? -0.334 3.976 -15.261 1.00 92.19 219 PRO A CA 1
ATOM 1727 C C . PRO A 1 219 ? -0.265 5.428 -15.766 1.00 92.19 219 PRO A C 1
ATOM 1729 O O . PRO A 1 219 ? -1.285 6.007 -16.144 1.00 92.19 219 PRO A O 1
ATOM 1732 N N . LEU A 1 220 ? 0.938 6.007 -15.812 1.00 90.69 220 LEU A N 1
ATOM 1733 C CA . LEU A 1 220 ? 1.170 7.340 -16.397 1.00 90.69 220 LEU A CA 1
ATOM 1734 C C . LEU A 1 220 ? 1.282 7.306 -17.929 1.00 90.69 220 LEU A C 1
ATOM 1736 O O . LEU A 1 220 ? 1.124 8.321 -18.602 1.00 90.69 220 LEU A O 1
ATOM 1740 N N . SER A 1 221 ? 1.578 6.131 -18.480 1.00 88.88 221 SER A N 1
ATOM 1741 C CA . SER A 1 221 ? 1.694 5.846 -19.909 1.00 88.88 221 SER A CA 1
ATOM 1742 C C . SER A 1 221 ? 1.431 4.354 -20.153 1.00 88.88 221 SER A C 1
ATOM 1744 O O . SER A 1 221 ? 1.140 3.602 -19.222 1.00 88.88 221 SER A O 1
ATOM 1746 N N . THR A 1 222 ? 1.490 3.895 -21.407 1.00 89.94 222 THR A N 1
ATOM 1747 C CA . THR A 1 222 ? 1.292 2.465 -21.700 1.00 89.94 222 THR A CA 1
ATOM 1748 C C . THR A 1 222 ? 2.404 1.625 -21.069 1.00 89.94 222 THR A C 1
ATOM 1750 O O . THR A 1 222 ? 3.565 1.748 -21.453 1.00 89.94 222 THR A O 1
ATOM 1753 N N . VAL A 1 223 ? 2.035 0.727 -20.153 1.00 88.25 223 VAL A N 1
ATOM 1754 C CA . VAL A 1 223 ? 2.964 -0.198 -19.489 1.00 88.25 223 VAL A CA 1
ATOM 1755 C C . VAL A 1 223 ? 3.351 -1.336 -20.437 1.00 88.25 223 VAL A C 1
ATOM 1757 O O . VAL A 1 223 ? 2.492 -1.901 -21.113 1.00 88.25 223 VAL A O 1
ATOM 1760 N N . ARG A 1 224 ? 4.651 -1.658 -20.507 1.00 87.25 224 ARG A N 1
ATOM 1761 C CA . ARG A 1 224 ? 5.205 -2.652 -21.450 1.00 87.25 224 ARG A CA 1
ATOM 1762 C C . ARG A 1 224 ? 5.972 -3.815 -20.813 1.00 87.25 224 ARG A C 1
ATOM 1764 O O . ARG A 1 224 ? 6.173 -4.802 -21.508 1.00 87.25 224 ARG A O 1
ATOM 1771 N N . ARG A 1 225 ? 6.408 -3.706 -19.552 1.00 86.06 225 ARG A N 1
ATOM 1772 C CA . ARG A 1 225 ? 7.251 -4.724 -18.892 1.00 86.06 225 ARG A CA 1
ATOM 1773 C C . ARG A 1 225 ? 6.709 -5.161 -17.536 1.00 86.06 225 ARG A C 1
ATOM 1775 O O . ARG A 1 225 ? 6.477 -6.345 -17.357 1.00 86.06 225 ARG A O 1
ATOM 1782 N N . ASP A 1 226 ? 6.476 -4.207 -16.635 1.00 87.06 226 ASP A N 1
ATOM 1783 C CA . ASP A 1 226 ? 6.089 -4.477 -15.243 1.00 87.06 226 ASP A CA 1
ATOM 1784 C C . ASP A 1 226 ? 4.618 -4.065 -15.010 1.00 87.06 226 ASP A C 1
ATOM 1786 O O . ASP A 1 226 ? 4.359 -2.994 -14.452 1.00 87.06 226 ASP A O 1
ATOM 1790 N N . PRO A 1 227 ? 3.623 -4.822 -15.522 1.00 88.94 227 PRO A N 1
ATOM 1791 C CA . PRO A 1 227 ? 2.223 -4.532 -15.243 1.00 88.94 227 PRO A CA 1
ATOM 1792 C C . PRO A 1 227 ? 1.924 -4.748 -13.760 1.00 88.94 227 PRO A C 1
ATOM 1794 O O . PRO A 1 227 ? 2.500 -5.622 -13.116 1.00 88.94 227 PRO A O 1
ATOM 1797 N N . ILE A 1 228 ? 0.959 -3.995 -13.232 1.00 90.88 228 ILE A N 1
ATOM 1798 C CA . ILE A 1 228 ? 0.369 -4.356 -11.947 1.00 90.88 228 ILE A CA 1
ATOM 1799 C C . ILE A 1 228 ? -0.450 -5.637 -12.119 1.00 90.88 228 ILE A C 1
ATOM 1801 O O . ILE A 1 228 ? -1.294 -5.729 -13.014 1.00 90.88 228 ILE A O 1
ATOM 1805 N N . ALA A 1 229 ? -0.195 -6.612 -11.255 1.00 91.38 229 ALA A N 1
ATOM 1806 C CA . ALA A 1 229 ? -0.989 -7.819 -11.126 1.00 91.38 229 ALA A CA 1
ATOM 1807 C C . ALA A 1 229 ? -1.640 -7.832 -9.741 1.00 91.38 229 ALA A C 1
ATOM 1809 O O . ALA A 1 229 ? -1.023 -7.455 -8.748 1.00 91.38 229 ALA A O 1
ATOM 1810 N N . VAL A 1 230 ? -2.898 -8.254 -9.694 1.00 92.56 230 VAL A N 1
ATOM 1811 C CA . VAL A 1 230 ? -3.670 -8.452 -8.465 1.00 92.56 230 VAL A CA 1
ATOM 1812 C C . VAL A 1 230 ? -4.337 -9.819 -8.541 1.00 92.56 230 VAL A C 1
ATOM 1814 O O . VAL A 1 230 ? -4.611 -10.314 -9.637 1.00 92.56 230 VAL A O 1
ATOM 1817 N N . CYS A 1 231 ? -4.589 -10.429 -7.389 1.00 91.62 231 CYS A N 1
ATOM 1818 C CA . CYS A 1 231 ? -5.317 -11.689 -7.286 1.00 91.62 231 CYS A CA 1
ATOM 1819 C C . CYS A 1 231 ? -6.578 -11.504 -6.439 1.00 91.62 231 CYS A C 1
ATOM 1821 O O . CYS A 1 231 ? -6.700 -10.534 -5.693 1.00 91.62 231 CYS A O 1
ATOM 1823 N N . ASP A 1 232 ? -7.525 -12.428 -6.592 1.00 93.38 232 ASP A N 1
ATOM 1824 C CA . ASP A 1 232 ? -8.717 -12.481 -5.753 1.00 93.38 232 ASP A CA 1
ATOM 1825 C C . ASP A 1 232 ? -8.300 -12.844 -4.325 1.00 93.38 232 ASP A C 1
ATOM 1827 O O . ASP A 1 232 ? -7.737 -13.913 -4.092 1.00 93.38 232 ASP A O 1
ATOM 1831 N N . SER A 1 233 ? -8.565 -11.970 -3.358 1.00 93.38 233 SER A N 1
ATOM 1832 C CA . SER A 1 233 ? -8.155 -12.198 -1.968 1.00 93.38 233 SER A CA 1
ATOM 1833 C C . SER A 1 233 ? -8.712 -13.501 -1.384 1.00 93.38 233 SER A C 1
ATOM 1835 O O . SER A 1 233 ? -8.091 -14.086 -0.499 1.00 93.38 233 SER A O 1
ATOM 1837 N N . ARG A 1 234 ? -9.833 -14.014 -1.912 1.00 93.38 234 ARG A N 1
ATOM 1838 C CA . ARG A 1 234 ? -10.444 -15.284 -1.486 1.00 93.38 234 ARG A CA 1
ATOM 1839 C C . ARG A 1 234 ? -9.660 -16.514 -1.935 1.00 93.38 234 ARG A C 1
ATOM 1841 O O . ARG A 1 234 ? -9.907 -17.596 -1.409 1.00 93.38 234 ARG A O 1
ATOM 1848 N N . SER A 1 235 ? -8.747 -16.379 -2.901 1.00 91.00 235 SER A N 1
ATOM 1849 C CA . SER A 1 235 ? -7.857 -17.475 -3.303 1.00 91.00 235 SER A CA 1
ATOM 1850 C C . SER A 1 235 ? -6.610 -17.595 -2.425 1.00 91.00 235 SER A C 1
ATOM 1852 O O . SER A 1 235 ? -5.823 -18.511 -2.638 1.00 91.00 235 SER A O 1
ATOM 1854 N N . VAL A 1 236 ? -6.418 -16.686 -1.464 1.00 90.44 236 VAL A N 1
ATOM 1855 C CA . VAL A 1 236 ? -5.258 -16.655 -0.564 1.00 90.44 236 VAL A CA 1
ATOM 1856 C C . VAL A 1 236 ? -5.714 -17.017 0.847 1.00 90.44 236 VAL A C 1
ATOM 1858 O O . VAL A 1 236 ? -6.664 -16.428 1.368 1.00 90.44 236 VAL A O 1
ATOM 1861 N N . LYS A 1 237 ? -5.060 -17.989 1.486 1.00 91.12 237 LYS A N 1
ATOM 1862 C CA . LYS A 1 237 ? -5.392 -18.392 2.860 1.00 91.12 237 LYS A CA 1
ATOM 1863 C C . LYS A 1 237 ? -4.700 -17.474 3.862 1.00 91.12 237 LYS A C 1
ATOM 1865 O O . LYS A 1 237 ? -3.649 -16.907 3.584 1.00 91.12 237 LYS A O 1
ATOM 1870 N N . ALA A 1 238 ? -5.259 -17.375 5.066 1.00 88.62 238 ALA A N 1
ATOM 1871 C CA . ALA A 1 238 ? -4.664 -16.581 6.142 1.00 88.62 238 ALA A CA 1
ATOM 1872 C C . ALA A 1 238 ? -3.211 -16.999 6.446 1.00 88.62 238 ALA A C 1
ATOM 1874 O O . ALA A 1 238 ? -2.354 -16.141 6.632 1.00 88.62 238 ALA A O 1
ATOM 1875 N N . ASP A 1 239 ? -2.920 -18.300 6.407 1.00 90.31 239 ASP A N 1
ATOM 1876 C CA . ASP A 1 239 ? -1.582 -18.821 6.699 1.00 90.31 239 ASP A CA 1
ATOM 1877 C C . ASP A 1 239 ? -0.587 -18.605 5.552 1.00 90.31 239 ASP A C 1
ATOM 1879 O O . ASP A 1 239 ? 0.603 -18.862 5.720 1.00 90.31 239 ASP A O 1
ATOM 1883 N N . ASP A 1 240 ? -1.034 -18.159 4.371 1.00 90.81 240 ASP A N 1
ATOM 1884 C CA . ASP A 1 240 ? -0.153 -17.812 3.244 1.00 90.81 240 ASP A CA 1
ATOM 1885 C C . ASP A 1 240 ? 0.577 -16.489 3.471 1.00 90.81 240 ASP A C 1
ATOM 1887 O O . ASP A 1 240 ? 1.579 -16.217 2.810 1.00 90.81 240 ASP A O 1
ATOM 1891 N N . TYR A 1 241 ? 0.138 -15.703 4.452 1.00 92.12 241 TYR A N 1
ATOM 1892 C CA . TYR A 1 241 ? 0.739 -14.426 4.786 1.00 92.12 241 TYR A CA 1
ATOM 1893 C C . TYR A 1 241 ? 1.900 -14.569 5.774 1.00 92.12 241 TYR A C 1
ATOM 1895 O O . TYR A 1 241 ? 1.717 -14.915 6.940 1.00 92.12 241 TYR A O 1
ATOM 1903 N N . ALA A 1 242 ? 3.096 -14.186 5.336 1.00 93.31 242 ALA A N 1
ATOM 1904 C CA . ALA A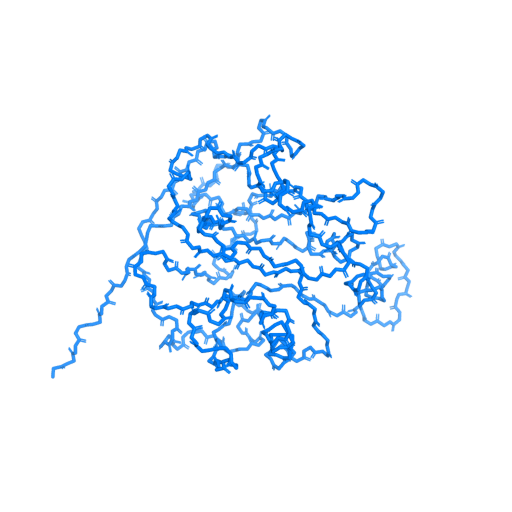 1 242 ? 4.229 -13.929 6.212 1.00 93.31 242 ALA A CA 1
ATOM 1905 C C . ALA A 1 242 ? 4.226 -12.448 6.612 1.00 93.31 242 ALA A C 1
ATOM 1907 O O . ALA A 1 242 ? 4.449 -11.560 5.785 1.00 93.31 242 ALA A O 1
ATOM 1908 N N . LYS A 1 243 ? 3.948 -12.166 7.887 1.00 94.62 243 LYS A N 1
ATOM 1909 C CA . LYS A 1 243 ? 3.953 -10.797 8.416 1.00 94.62 243 LYS A CA 1
ATOM 1910 C C . LYS A 1 243 ? 5.354 -10.203 8.392 1.00 94.62 243 LYS A C 1
ATOM 1912 O O . LYS A 1 243 ? 6.327 -10.851 8.770 1.00 94.62 243 LYS A O 1
ATOM 1917 N N . VAL A 1 244 ? 5.431 -8.937 8.013 1.00 94.81 244 VAL A N 1
ATOM 1918 C CA . VAL A 1 244 ? 6.677 -8.178 7.910 1.00 94.81 244 VAL A CA 1
ATOM 1919 C C . VAL A 1 244 ? 6.460 -6.760 8.427 1.00 94.81 244 VAL A C 1
ATOM 1921 O O . VAL A 1 244 ? 5.398 -6.168 8.237 1.00 94.81 244 VAL A O 1
ATOM 1924 N N . LEU A 1 245 ? 7.477 -6.217 9.093 1.00 95.38 245 LEU A N 1
ATOM 1925 C CA . LEU A 1 245 ? 7.458 -4.857 9.632 1.00 95.38 245 LEU A CA 1
ATOM 1926 C C . LEU A 1 245 ? 8.333 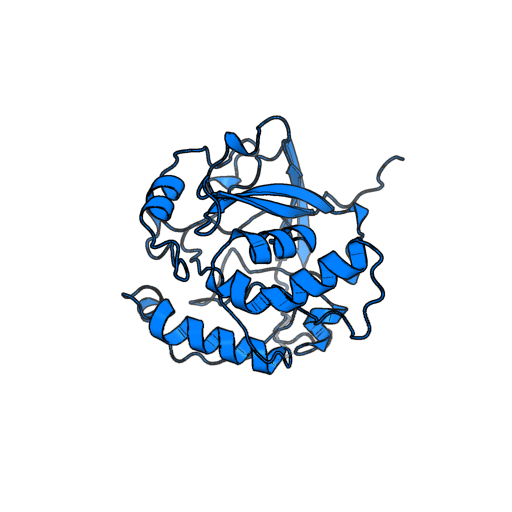-3.918 8.801 1.00 95.38 245 LEU A C 1
ATOM 1928 O O . LEU A 1 245 ? 9.381 -4.336 8.298 1.00 95.38 245 LEU A O 1
ATOM 1932 N N . TYR A 1 246 ? 7.951 -2.644 8.745 1.00 91.88 246 TYR A N 1
ATOM 1933 C CA . TYR A 1 246 ? 8.720 -1.551 8.138 1.00 91.88 246 TYR A CA 1
ATOM 1934 C C . TYR A 1 246 ? 8.857 -0.404 9.115 1.00 91.88 246 TYR A C 1
ATOM 1936 O O . TYR A 1 246 ? 7.938 -0.129 9.884 1.00 91.88 246 TYR A O 1
ATOM 1944 N N . ARG A 1 247 ? 9.943 0.352 8.981 1.00 93.75 247 ARG A N 1
ATOM 1945 C CA . ARG A 1 247 ? 9.993 1.712 9.512 1.00 93.75 247 ARG A CA 1
ATOM 1946 C C . ARG A 1 247 ? 9.167 2.629 8.618 1.00 93.75 247 ARG A C 1
ATOM 1948 O O . ARG A 1 247 ? 9.339 2.631 7.400 1.00 93.75 247 ARG A O 1
ATOM 1955 N N . ALA A 1 248 ? 8.293 3.424 9.215 1.00 91.94 248 ALA A N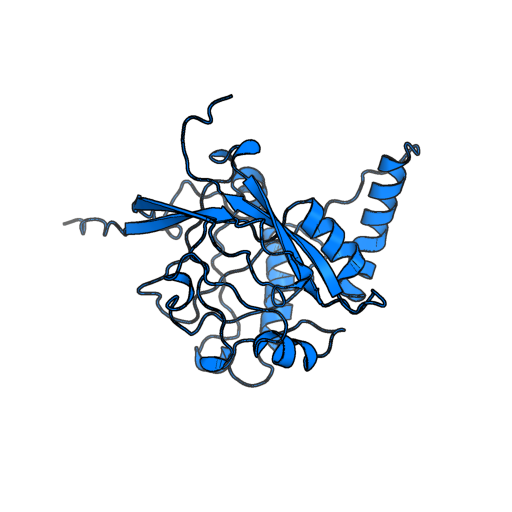 1
ATOM 1956 C CA . ALA A 1 248 ? 7.520 4.454 8.533 1.00 91.94 248 ALA A CA 1
ATOM 1957 C C . ALA A 1 248 ? 7.588 5.758 9.331 1.00 91.94 248 ALA A C 1
ATOM 1959 O O . ALA A 1 248 ? 7.678 5.733 10.556 1.00 91.94 248 ALA A O 1
ATOM 1960 N N . VAL A 1 249 ? 7.539 6.915 8.659 1.00 91.81 249 VAL A N 1
ATOM 1961 C CA . VAL A 1 249 ? 7.605 8.196 9.387 1.00 91.81 249 VAL A CA 1
ATOM 1962 C C . VAL A 1 249 ? 6.327 8.505 10.157 1.00 91.81 249 VAL A C 1
ATOM 1964 O O . VAL A 1 249 ? 5.231 8.115 9.750 1.00 91.81 249 VAL A O 1
ATOM 1967 N N . SER A 1 250 ? 6.488 9.255 11.240 1.00 93.19 250 SER A N 1
ATOM 1968 C CA . SER A 1 250 ? 5.412 9.759 12.085 1.00 93.19 250 SER A CA 1
ATOM 1969 C C . SER A 1 250 ? 5.600 11.253 12.363 1.00 93.19 250 SER A C 1
ATOM 1971 O O . SER A 1 250 ? 6.730 11.707 12.581 1.00 93.19 250 SER A O 1
ATOM 1973 N N . ASP A 1 251 ? 4.503 12.012 12.379 1.00 93.12 251 ASP A N 1
ATOM 1974 C CA . ASP A 1 251 ? 4.447 13.356 12.976 1.00 93.12 251 ASP A CA 1
ATOM 1975 C C . ASP A 1 251 ? 3.822 13.373 14.390 1.00 93.12 251 ASP A C 1
ATOM 1977 O O . ASP A 1 251 ? 3.823 14.417 15.038 1.00 93.12 251 ASP A O 1
ATOM 1981 N N . ILE A 1 252 ? 3.345 12.220 14.877 1.00 92.94 252 ILE A N 1
ATOM 1982 C CA . ILE A 1 252 ? 2.678 12.045 16.178 1.00 92.94 252 ILE A CA 1
ATOM 1983 C C . ILE A 1 252 ? 3.669 11.564 17.244 1.00 92.94 252 ILE A C 1
ATOM 1985 O O . ILE A 1 252 ? 3.650 12.031 18.384 1.00 92.94 252 ILE A O 1
ATOM 1989 N N . THR A 1 253 ? 4.525 10.596 16.908 1.00 89.25 253 THR A N 1
ATOM 1990 C CA . THR A 1 253 ? 5.413 9.941 17.875 1.00 89.25 253 THR A CA 1
ATOM 1991 C C . THR A 1 253 ? 6.671 10.767 18.144 1.00 89.25 253 THR A C 1
ATOM 1993 O O . THR A 1 253 ? 7.223 11.427 17.261 1.00 89.25 253 THR A O 1
ATOM 1996 N N . GLY A 1 254 ? 7.192 10.685 19.375 1.00 86.62 254 GLY A N 1
ATOM 1997 C CA . GLY A 1 254 ? 8.448 11.347 19.752 1.00 86.62 254 GLY A CA 1
ATOM 1998 C C . GLY A 1 254 ? 9.677 10.806 19.008 1.00 86.62 254 GLY A C 1
ATOM 1999 O O . GLY A 1 254 ? 10.596 11.566 18.711 1.00 86.62 254 GLY A O 1
ATOM 2000 N N . SER A 1 255 ? 9.669 9.516 18.644 1.00 84.06 255 SER A N 1
ATOM 2001 C CA . SER A 1 255 ? 10.689 8.880 17.794 1.00 84.06 255 SER A CA 1
ATOM 2002 C C . SER A 1 255 ? 10.635 9.352 16.340 1.00 84.06 255 SER A C 1
ATOM 2004 O O . SER A 1 255 ? 11.581 9.111 15.594 1.00 84.06 255 SER A O 1
ATOM 2006 N N . ARG A 1 256 ? 9.550 10.030 15.932 1.00 87.81 256 ARG A N 1
ATOM 2007 C CA . ARG A 1 256 ? 9.267 10.465 14.554 1.00 87.81 256 ARG A CA 1
ATOM 2008 C C . ARG A 1 256 ? 9.131 9.323 13.547 1.00 87.81 256 ARG A C 1
ATOM 2010 O O . ARG A 1 256 ? 9.158 9.557 12.335 1.00 87.81 256 ARG A O 1
ATOM 2017 N N . GLU A 1 257 ? 8.964 8.108 14.050 1.00 92.44 257 GLU A N 1
ATOM 2018 C CA . GLU A 1 257 ? 8.800 6.871 13.298 1.00 92.44 257 GLU A CA 1
ATOM 2019 C C . GLU A 1 257 ? 7.839 5.937 14.041 1.00 92.44 257 GLU A C 1
ATOM 2021 O O . GLU A 1 257 ? 7.650 6.055 15.257 1.00 92.44 257 GLU A O 1
ATOM 2026 N N . TYR A 1 258 ? 7.238 5.007 13.311 1.00 95.06 258 TYR A N 1
ATOM 2027 C CA . TYR A 1 258 ? 6.473 3.887 13.850 1.00 95.06 258 TYR A CA 1
ATOM 2028 C C . TYR A 1 258 ? 6.732 2.637 13.005 1.00 95.06 258 TYR A C 1
ATOM 2030 O O . TYR A 1 258 ? 7.240 2.729 11.881 1.00 95.06 258 TYR A O 1
ATOM 2038 N N . HIS A 1 259 ? 6.392 1.469 13.547 1.00 95.31 259 HIS A N 1
ATOM 2039 C CA . HIS A 1 259 ? 6.414 0.230 12.781 1.00 95.31 259 HIS A CA 1
ATOM 2040 C C . HIS A 1 259 ? 5.079 0.024 12.086 1.00 95.31 259 HIS A C 1
ATOM 2042 O O . HIS A 1 259 ? 4.029 0.034 12.721 1.00 95.31 259 HIS A O 1
ATOM 2048 N N . LEU A 1 260 ? 5.141 -0.164 10.776 1.00 94.75 260 LEU A N 1
ATOM 2049 C CA . LEU A 1 260 ? 4.001 -0.537 9.957 1.00 94.75 260 LEU A CA 1
ATOM 2050 C C . LEU A 1 260 ? 4.031 -2.054 9.735 1.00 94.75 260 LEU A C 1
ATOM 2052 O O . LEU A 1 260 ? 5.059 -2.572 9.305 1.00 94.75 260 LEU A O 1
ATOM 2056 N N . GLU A 1 261 ? 2.930 -2.759 10.006 1.00 96.81 261 GLU A N 1
ATOM 2057 C CA . GLU A 1 261 ? 2.776 -4.181 9.660 1.00 96.81 261 GLU A CA 1
ATOM 2058 C C . GLU A 1 261 ? 2.170 -4.345 8.258 1.00 96.81 261 GLU A C 1
ATOM 2060 O O . GLU A 1 261 ? 1.083 -3.846 7.962 1.00 96.81 261 GLU A O 1
ATOM 2065 N N . ALA A 1 262 ? 2.847 -5.110 7.409 1.00 95.38 262 ALA A N 1
ATOM 2066 C CA . ALA A 1 262 ? 2.300 -5.606 6.153 1.00 95.38 262 ALA A CA 1
ATOM 2067 C C . ALA A 1 262 ? 2.534 -7.116 6.039 1.00 95.38 262 ALA A C 1
ATOM 2069 O O . ALA A 1 262 ? 2.974 -7.751 7.003 1.00 95.38 262 ALA A O 1
ATOM 2070 N N . ALA A 1 263 ? 2.231 -7.713 4.888 1.00 94.94 263 ALA A N 1
ATOM 2071 C CA . ALA A 1 263 ? 2.465 -9.140 4.708 1.00 94.94 263 ALA A CA 1
ATOM 2072 C C . ALA A 1 263 ? 2.917 -9.503 3.298 1.00 94.94 263 ALA A C 1
ATOM 2074 O O . ALA A 1 263 ? 2.457 -8.936 2.309 1.00 94.94 263 ALA A O 1
ATOM 2075 N N . TRP A 1 264 ? 3.807 -10.482 3.225 1.00 94.00 264 TRP A N 1
ATOM 2076 C CA . TRP A 1 264 ? 4.209 -11.164 2.002 1.00 94.00 264 TRP A CA 1
ATOM 2077 C C . TRP A 1 264 ? 3.359 -12.402 1.789 1.00 94.00 264 TRP A C 1
ATOM 2079 O O . TRP A 1 264 ? 2.976 -13.052 2.758 1.00 94.00 264 TRP A O 1
ATOM 2089 N N . LEU A 1 265 ? 3.091 -12.746 0.533 1.00 92.00 265 LEU A N 1
ATOM 2090 C CA . LEU A 1 265 ? 2.587 -14.073 0.210 1.00 92.00 265 LEU A CA 1
ATOM 2091 C C . LEU A 1 265 ? 3.768 -15.043 0.147 1.00 92.00 265 LEU A C 1
ATOM 2093 O O . LEU A 1 265 ? 4.718 -14.850 -0.619 1.00 92.00 265 LEU A O 1
ATOM 2097 N N . SER A 1 266 ? 3.669 -16.087 0.959 1.00 88.88 266 SER A N 1
ATOM 2098 C CA . SER A 1 266 ? 4.569 -17.235 0.943 1.00 88.88 266 SER A CA 1
ATOM 2099 C C . SER A 1 266 ? 4.341 -18.058 -0.329 1.00 88.88 266 SER A C 1
ATOM 2101 O O . SER A 1 266 ? 3.231 -18.024 -0.873 1.00 88.88 266 SER A O 1
ATOM 2103 N N . PRO A 1 267 ? 5.347 -18.812 -0.804 1.00 83.88 267 PRO A N 1
ATOM 2104 C CA . PRO A 1 267 ? 5.174 -19.684 -1.955 1.00 83.88 267 PRO A CA 1
ATOM 2105 C C . PRO A 1 267 ? 4.008 -20.676 -1.792 1.00 83.88 267 PRO A C 1
ATOM 2107 O O . PRO A 1 267 ? 3.795 -21.206 -0.695 1.00 83.88 267 PRO A O 1
ATOM 2110 N N . PRO A 1 268 ? 3.227 -20.926 -2.857 1.00 75.31 268 PRO A N 1
ATOM 2111 C CA . PRO A 1 268 ? 2.151 -21.907 -2.830 1.00 75.31 268 PRO A CA 1
ATOM 2112 C C . PRO A 1 268 ? 2.715 -23.341 -2.791 1.00 75.31 268 PRO A C 1
ATOM 2114 O O . PRO A 1 268 ? 3.275 -23.818 -3.772 1.00 75.31 268 PRO A O 1
ATOM 2117 N N . GLY A 1 269 ? 2.518 -24.060 -1.680 1.00 68.00 269 GLY A N 1
ATOM 2118 C CA . GLY A 1 269 ? 2.925 -25.464 -1.509 1.00 68.00 269 GLY A CA 1
ATOM 2119 C C . GLY A 1 269 ? 2.242 -26.143 -0.313 1.00 68.00 269 GLY A C 1
ATOM 2120 O O . GLY A 1 269 ? 1.650 -25.461 0.528 1.00 68.00 269 GLY A O 1
ATOM 2121 N N . GLU A 1 270 ? 2.284 -27.483 -0.239 1.00 46.62 270 GLU A N 1
ATOM 2122 C CA . GLU A 1 270 ? 1.869 -28.231 0.961 1.00 46.62 270 GLU A CA 1
ATOM 2123 C C . GLU A 1 270 ? 2.786 -27.833 2.120 1.00 46.62 270 GLU A C 1
ATOM 2125 O O . GLU A 1 270 ? 3.950 -28.224 2.184 1.00 46.62 270 GLU A O 1
ATOM 2130 N N . LYS A 1 271 ? 2.270 -27.005 3.026 1.00 48.00 271 LYS A N 1
ATOM 2131 C CA . LYS A 1 271 ? 2.952 -26.700 4.280 1.00 48.00 271 LYS A CA 1
ATOM 2132 C C . LYS A 1 271 ? 2.963 -27.986 5.096 1.00 48.00 271 LYS A C 1
ATOM 2134 O O . LYS A 1 271 ? 1.900 -28.488 5.441 1.00 48.00 271 LYS A O 1
ATOM 2139 N N . SER A 1 272 ? 4.148 -28.541 5.338 1.00 36.44 272 SER A N 1
ATOM 2140 C CA . SER A 1 272 ? 4.311 -29.608 6.318 1.00 36.44 272 SER A CA 1
ATOM 2141 C C . SER A 1 272 ? 3.935 -29.055 7.690 1.00 36.44 272 SER A C 1
ATOM 2143 O O . SER A 1 272 ? 4.533 -28.062 8.114 1.00 36.44 272 SER A O 1
ATOM 2145 N N . ASP A 1 273 ? 2.940 -29.686 8.313 1.00 34.62 273 ASP A N 1
ATOM 2146 C CA . ASP A 1 273 ? 2.535 -29.477 9.708 1.00 34.62 273 ASP A CA 1
ATOM 2147 C C . ASP A 1 273 ? 3.721 -29.537 10.690 1.00 34.62 273 ASP A C 1
ATOM 2149 O O . ASP A 1 273 ? 4.637 -30.373 10.484 1.00 34.62 273 ASP A O 1
#

InterPro domains:
  IPR044053 Hydroxylase/desaturase AsaB-like [NF041278] (33-247)
  IPR044053 Hydroxylase/desaturase AsaB-like [PTHR34598] (37-247)

pLDDT: mean 89.01, std 9.97, range [34.62, 98.25]

Secondary structure (DSSP, 8-state):
-PPPP--EEEEEEEEEE-TTS-GGGBPBTPPPPEEEEEEEEEEEP-TTT-TTSPPHHHHHHHHS--------S--SHHHHHSTTHIIIIIHHHHHHHHHHHH--S-----EEE---S-S-GGGSTT--PBTTSHHHHHHHTS-TTS-EEE--SGGGPPPPP-B-EES--HHHHHHHHHHT-HHHHHHHHHHHHHHHHHHTT---SSPPPP---------SS--SS-------GGGS-GGGEEEEEEEEE-SSSTTSEEEEEEEEEPPSS----

Organism: NCBI:txid574789